Protein AF-A0A2T3BFZ5-F1 (afdb_monomer)

Organism: NCBI:txid857342

Solvent-accessible surface area (backbone atoms only — not comparable to full-atom values): 19140 Å² total; per-residue (Å²): 142,81,91,83,87,87,84,89,83,87,81,82,83,81,80,86,83,85,82,86,80,85,88,81,86,89,84,86,82,87,86,89,79,88,83,84,87,81,92,81,87,84,85,87,84,79,89,83,83,85,80,91,74,92,72,94,66,88,76,73,75,74,73,55,72,69,58,57,54,50,51,62,59,63,74,44,101,60,60,67,50,58,36,35,30,29,60,49,78,89,76,28,34,32,38,18,40,62,49,59,96,83,51,60,97,79,54,74,32,63,58,46,29,18,34,42,62,49,73,99,45,89,97,49,53,38,30,35,33,14,44,57,33,91,87,32,58,47,41,32,38,23,39,80,50,85,100,51,60,26,38,36,30,45,27,70,43,85,91,55,43,49,74,40,56,39,35,68,78,31,83,86,77,64,40,34,36,35,36,61,52,67,62,41,78,90,69,68,27,75,44,38,35,35,42,34,50,73,59,84,62,82,77,53,40,47,57,30,33,39,27,25,46,39,43,81,45,96,48,87,94,51,79,45,49,70,47,93,57,72,43,31,40,38,45,41,52,94,67,99,46,94,49,56,48,31,35,37,42,34,50,57,84,86,66,84,76,78,80,96,65,84,87,51,71,88,74,59,53,70,66,61,51,51,54,51,49,55,51,52,40,52,31,50,56,36,33,53,50,36,50,53,51,57,57,71,70,51,76,59,69,82,60,55,70,74,74,111

Secondary structure (DSSP, 8-state):
-----------PPPPP------------------------------------------------HHHHHHHHHHSS---EEEEEEEE-STT-EEEEPPPPTTS-TTPPPPEEEEEEE--S-TTS-SEEEEESSTTSPEEEEEE--SSS-EEEEE-SSGGG-EEEEEEE--TTT--EEEEEEE--GGGT-EEEEEEEES---TT-SS--EEEEEEEPPSSTTSPPEEPSS--EEEEE--SS-TTEEEEEEEE--S----TTPPP-GGG--HHHHHHHHHHHHHHHHHHHHHHHHHHHHSPPHHHHTT--

Radius of gyration: 26.69 Å; Cα contacts (8 Å, |Δi|>4): 445; chains: 1; bounding box: 67×73×100 Å

Foldseek 3Di:
DDDDDDDDDDDDDDDDDDDDDDDDDDDDDDDDDDDDDDDDDDDDDDDDDDDDDDDDDDCPPDPQPVVVQVVLQVVDPFDKQKWFWWDDPPQKIFIFGCPDPPDPPPDDGQTQWIWDADDPDPPDFRIWIAGRDPPHFTAKTWADDDPDWTWMWGDRHPVGTDIWTWDQPDPPQSFKIKTWDAPDPVQPGIWMKMKGFRDRDLLDLATKIWMFTFDDDPDPPDGTDTDPDTQKIWAADRDPPNITGTMMIGGPPRDDDDDDDDDDSVSDDSVVVVVVRSSVVSSSVSNVVSVVVVVVPDDPVVVVVVVD

Sequence (308 aa):
MKQSRNNGNEFQSAEANSIVGPSRPIDAAGDESSLLPNTKAPEPNSSSTNPTTTAALASASAPSPSVQTHDLLIAANAELLKLEITYGFFSNLYISLPPAAYAPVRARGSILYHVWNSSWRLGKPSVLISEKSKHGKPVASMILRWGRADLFSVGSTESEMRWESLHRTSVWTHSRFEFEWDFGKEAGGRRRFVWRRLLKDPWTDQPDLELRELFESGVPGMRGWMGKEVLALYSGMHWHRWRRRGGFVIRRVFAKLPDSRPLKLEDMGDWEVVILVTALGIVEAARRRANNRRQAVMPPPSLIEKLI

Mean predicted aligned error: 14.77 Å

Nearest PDB structures (foldseek):
  6yfn-assembly1_AA  TM=2.746E-01  e=7.014E-01  Leviviridae sp.
  5jr8-assembly3_A  TM=3.569E-01  e=2.188E+00  Homo sapiens
  2il5-assembly1_A  TM=2.514E-01  e=7.014E-01  Staphylococcus aureus subsp. aureus USA300
  6yfn-assembly1_AB  TM=2.619E-01  e=3.762E+00  Leviviridae sp.
  3azq-assembly1_A  TM=1.864E-01  e=1.419E+00  Streptomyces morookaense

pLDDT: mean 72.74, std 20.17, range [32.47, 97.5]

Structure (mmCIF, N/CA/C/O backbone):
data_AF-A0A2T3BFZ5-F1
#
_entry.id   AF-A0A2T3BFZ5-F1
#
loop_
_atom_site.group_PDB
_atom_site.id
_atom_site.type_symbol
_atom_site.label_atom_id
_atom_site.label_alt_id
_atom_site.label_comp_id
_atom_site.label_asym_id
_atom_site.label_entity_id
_atom_site.label_seq_id
_atom_site.pdbx_PDB_ins_code
_atom_site.Cartn_x
_atom_site.Cartn_y
_atom_site.Cartn_z
_atom_site.occupancy
_atom_site.B_iso_or_equiv
_atom_site.auth_seq_id
_atom_site.auth_comp_id
_atom_site.auth_asym_id
_atom_site.auth_atom_id
_atom_site.pdbx_PDB_model_num
ATOM 1 N N . MET A 1 1 ? 30.599 -5.302 52.388 1.00 47.28 1 MET A N 1
ATOM 2 C CA . MET A 1 1 ? 30.170 -5.073 50.991 1.00 47.28 1 MET A CA 1
ATOM 3 C C . MET A 1 1 ? 30.745 -6.175 50.113 1.00 47.28 1 MET A C 1
ATOM 5 O O . MET A 1 1 ? 31.934 -6.153 49.828 1.00 47.28 1 MET A O 1
ATOM 9 N N . LYS A 1 2 ? 29.941 -7.184 49.763 1.00 41.16 2 LYS A N 1
ATOM 10 C CA . LYS A 1 2 ? 30.318 -8.264 48.839 1.00 41.16 2 LYS A CA 1
ATOM 11 C C . LYS A 1 2 ? 29.181 -8.457 47.839 1.00 41.16 2 LYS A C 1
ATOM 13 O O . LYS A 1 2 ? 28.023 -8.547 48.233 1.00 41.16 2 LYS A O 1
ATOM 18 N N . GLN A 1 3 ? 29.550 -8.428 46.564 1.00 39.84 3 GLN A N 1
ATOM 19 C CA . GLN A 1 3 ? 28.687 -8.598 45.400 1.00 39.84 3 GLN A CA 1
ATOM 20 C C . GLN A 1 3 ? 28.178 -10.043 45.319 1.00 39.84 3 GLN A C 1
ATOM 22 O O . GLN A 1 3 ? 28.959 -10.972 45.511 1.00 39.84 3 GLN A O 1
ATOM 27 N N . SER A 1 4 ? 26.904 -10.219 44.966 1.00 49.34 4 SER A N 1
ATOM 28 C CA . SER A 1 4 ? 26.366 -11.487 44.472 1.00 49.34 4 SER A CA 1
ATOM 29 C C . SER A 1 4 ? 25.834 -11.258 43.060 1.00 49.34 4 SER A C 1
ATOM 31 O O . SER A 1 4 ? 24.901 -10.483 42.851 1.00 49.34 4 SER A O 1
ATOM 33 N N . ARG A 1 5 ? 26.509 -11.876 42.087 1.00 41.75 5 ARG A N 1
ATOM 34 C CA . ARG A 1 5 ? 26.057 -12.038 40.704 1.00 41.75 5 ARG A CA 1
ATOM 35 C C . ARG A 1 5 ? 25.212 -13.305 40.664 1.00 41.75 5 ARG A C 1
ATOM 37 O O . ARG A 1 5 ? 25.732 -14.359 41.010 1.00 41.75 5 ARG A O 1
ATOM 44 N N . ASN A 1 6 ? 23.972 -13.210 40.193 1.00 44.12 6 ASN A N 1
ATOM 45 C CA . ASN A 1 6 ? 23.198 -14.382 39.800 1.00 44.12 6 ASN A CA 1
ATOM 46 C C . ASN A 1 6 ? 23.094 -14.410 38.273 1.00 44.12 6 ASN A C 1
ATOM 48 O O . ASN A 1 6 ? 22.440 -13.565 37.665 1.00 44.12 6 ASN A O 1
ATOM 52 N N . ASN A 1 7 ? 23.801 -15.377 37.690 1.00 40.62 7 ASN A N 1
ATOM 53 C CA . ASN A 1 7 ? 23.629 -15.860 36.328 1.00 40.62 7 ASN A CA 1
ATOM 54 C C . ASN A 1 7 ? 22.639 -17.026 36.364 1.00 40.62 7 ASN A C 1
ATOM 56 O O . ASN A 1 7 ? 22.716 -17.857 37.266 1.00 40.62 7 ASN A O 1
ATOM 60 N N . GLY A 1 8 ? 21.795 -17.132 35.343 1.00 32.47 8 GLY A N 1
ATOM 61 C CA . GLY A 1 8 ? 21.045 -18.351 35.068 1.00 32.47 8 GLY A CA 1
ATOM 62 C C . GLY A 1 8 ? 19.763 -18.064 34.309 1.00 32.47 8 GLY A C 1
ATOM 63 O O . GLY A 1 8 ? 18.775 -17.663 34.911 1.00 32.47 8 GLY A O 1
ATOM 64 N N . ASN A 1 9 ? 19.782 -18.252 32.991 1.00 36.97 9 ASN A N 1
ATOM 65 C CA . ASN A 1 9 ? 18.850 -19.205 32.401 1.00 36.97 9 ASN A CA 1
ATOM 66 C C . ASN A 1 9 ? 19.284 -19.610 30.993 1.00 36.97 9 ASN A C 1
ATOM 68 O O . ASN A 1 9 ? 19.563 -18.789 30.119 1.00 36.97 9 ASN A O 1
ATOM 72 N N . GLU A 1 10 ? 19.366 -20.926 30.866 1.00 36.09 10 GLU A N 1
ATOM 73 C CA . GLU A 1 10 ? 19.711 -21.731 29.713 1.00 36.09 10 GLU A CA 1
ATOM 74 C C . GLU A 1 10 ? 18.664 -21.557 28.609 1.00 36.09 10 GLU A C 1
ATOM 76 O O . GLU A 1 10 ? 17.466 -21.717 28.838 1.00 36.09 10 GLU A O 1
ATOM 81 N N . PHE A 1 11 ? 19.119 -21.265 27.392 1.00 39.66 11 PHE A N 1
ATOM 82 C CA . PHE A 1 11 ? 18.329 -21.492 26.188 1.00 39.66 11 PHE A CA 1
ATOM 83 C C . PHE A 1 11 ? 18.719 -22.861 25.636 1.00 39.66 11 PHE A C 1
ATOM 85 O O . PHE A 1 11 ? 19.814 -23.034 25.100 1.00 39.66 11 PHE A O 1
ATOM 92 N N . GLN A 1 12 ? 17.822 -23.831 25.801 1.00 38.06 12 GLN A N 1
ATOM 93 C CA . GLN A 1 12 ? 17.896 -25.116 25.121 1.00 38.06 12 GLN A CA 1
ATOM 94 C C . GLN A 1 12 ? 17.556 -24.927 23.640 1.00 38.06 12 GLN A C 1
ATOM 96 O O . GLN A 1 12 ? 16.498 -24.416 23.272 1.00 38.06 12 GLN A O 1
ATOM 101 N N . SER A 1 13 ? 18.499 -25.338 22.801 1.00 39.75 13 SER A N 1
ATOM 102 C CA . SER A 1 13 ? 18.384 -25.455 21.354 1.00 39.75 13 SER A CA 1
ATOM 103 C C . SER A 1 13 ? 17.407 -26.578 21.006 1.00 39.75 13 SER A C 1
ATOM 105 O O . SER A 1 13 ? 17.687 -27.735 21.306 1.00 39.75 13 SER A O 1
ATOM 107 N N . ALA A 1 14 ? 16.281 -26.254 20.368 1.00 39.97 14 ALA A N 1
ATOM 108 C CA . ALA A 1 14 ? 15.397 -27.259 19.788 1.00 39.97 14 ALA A CA 1
ATOM 109 C C . ALA A 1 14 ? 15.833 -27.596 18.355 1.00 39.97 14 ALA A C 1
ATOM 111 O O . ALA A 1 14 ? 16.160 -26.724 17.547 1.00 39.97 14 ALA A O 1
ATOM 112 N N . GLU A 1 15 ? 15.868 -28.897 18.112 1.00 40.72 15 GLU A N 1
ATOM 113 C CA . GLU A 1 15 ? 16.537 -29.608 17.038 1.00 40.72 15 GLU A CA 1
ATOM 114 C C . GLU A 1 15 ? 15.881 -29.448 15.663 1.00 40.72 15 GLU A C 1
ATOM 116 O O . GLU A 1 15 ? 14.668 -29.303 15.502 1.00 40.72 15 GLU A O 1
ATOM 121 N N . ALA A 1 16 ? 16.741 -29.524 14.649 1.00 39.03 16 ALA A N 1
ATOM 122 C CA . ALA A 1 16 ? 16.394 -29.633 13.247 1.00 39.03 16 ALA A CA 1
ATOM 123 C C . ALA A 1 16 ? 15.890 -31.049 12.935 1.00 39.03 16 ALA A C 1
ATOM 125 O O . ALA A 1 16 ? 16.662 -32.004 12.992 1.00 39.03 16 ALA A O 1
ATOM 126 N N . ASN A 1 17 ? 14.626 -31.177 12.526 1.00 41.34 17 ASN A N 1
ATOM 127 C CA . ASN A 1 17 ? 14.116 -32.428 11.972 1.00 41.34 17 ASN A CA 1
ATOM 128 C C . ASN A 1 17 ? 14.229 -32.455 10.442 1.00 41.34 17 ASN A C 1
ATOM 130 O O . ASN A 1 17 ? 13.531 -31.757 9.708 1.00 41.34 17 ASN A O 1
ATOM 134 N N . SER A 1 18 ? 15.164 -33.307 10.022 1.00 35.78 18 SER A N 1
ATOM 135 C CA . SER A 1 18 ? 15.365 -33.910 8.708 1.00 35.78 18 SER A CA 1
ATOM 136 C C . SER A 1 18 ? 14.069 -34.507 8.145 1.00 35.78 18 SER A C 1
ATOM 138 O O . SER A 1 18 ? 13.456 -35.366 8.777 1.00 35.78 18 SER A O 1
ATOM 140 N N . ILE A 1 19 ? 13.674 -34.092 6.937 1.00 43.12 19 ILE A N 1
ATOM 141 C CA . ILE A 1 19 ? 12.675 -34.806 6.135 1.00 43.12 19 ILE A CA 1
ATOM 142 C C . ILE A 1 19 ? 13.412 -35.569 5.039 1.00 43.12 19 ILE A C 1
ATOM 144 O O . ILE A 1 19 ? 13.951 -35.005 4.087 1.00 43.12 19 ILE A O 1
ATOM 148 N N . VAL A 1 20 ? 13.417 -36.880 5.247 1.00 45.16 20 VAL A N 1
ATOM 149 C CA . VAL A 1 20 ? 13.840 -37.955 4.357 1.00 45.16 20 VAL A CA 1
ATOM 150 C C . VAL A 1 20 ? 12.982 -37.942 3.090 1.00 45.16 20 VAL A C 1
ATOM 152 O O . VAL A 1 20 ? 11.755 -37.979 3.158 1.00 45.16 20 VAL A O 1
ATOM 155 N N . GLY A 1 21 ? 13.635 -37.893 1.928 1.00 36.97 21 GLY A N 1
ATOM 156 C CA . GLY A 1 21 ? 12.991 -38.094 0.632 1.00 36.97 21 GLY A CA 1
ATOM 157 C C . GLY A 1 21 ? 12.839 -39.580 0.286 1.00 36.97 21 GLY A C 1
ATOM 158 O O . GLY A 1 21 ? 13.623 -40.401 0.763 1.00 36.97 21 GLY A O 1
ATOM 159 N N . PRO A 1 22 ? 11.883 -39.943 -0.584 1.00 51.47 22 PRO A N 1
ATOM 160 C CA . PRO A 1 22 ? 11.918 -41.218 -1.278 1.00 51.47 22 PRO A CA 1
ATOM 161 C C . PRO A 1 22 ? 12.489 -41.066 -2.695 1.00 51.47 22 PRO A C 1
ATOM 163 O O . PRO A 1 22 ? 11.908 -40.427 -3.572 1.00 51.47 22 PRO A O 1
ATOM 166 N N . SER A 1 23 ? 13.634 -41.712 -2.898 1.00 40.12 23 SER A N 1
ATOM 167 C CA . SER A 1 23 ? 14.229 -42.071 -4.185 1.00 40.12 23 SER A CA 1
ATOM 168 C C . SER A 1 23 ? 13.315 -43.023 -4.959 1.00 40.12 23 SER A C 1
ATOM 170 O O . SER A 1 23 ? 12.788 -43.964 -4.366 1.00 40.12 23 SER A O 1
ATOM 172 N N . ARG A 1 24 ? 13.185 -42.844 -6.279 1.00 37.69 24 ARG A N 1
ATOM 173 C CA . ARG A 1 24 ? 12.707 -43.867 -7.232 1.00 37.69 24 ARG A CA 1
ATOM 174 C C . ARG A 1 24 ? 13.100 -43.492 -8.676 1.00 37.69 24 ARG A C 1
ATOM 176 O O . ARG A 1 24 ? 13.530 -42.361 -8.885 1.00 37.69 24 ARG A O 1
ATOM 183 N N . PRO A 1 25 ? 13.108 -44.453 -9.616 1.00 49.31 25 PRO A N 1
ATOM 184 C CA . PRO A 1 25 ? 14.330 -44.930 -10.245 1.00 49.31 25 PRO A CA 1
ATOM 185 C C . PRO A 1 25 ? 14.522 -44.429 -11.680 1.00 49.31 25 PRO A C 1
ATOM 187 O O . PRO A 1 25 ? 13.617 -43.899 -12.317 1.00 49.31 25 PRO A O 1
ATOM 190 N N . ILE A 1 26 ? 15.757 -44.618 -12.137 1.00 39.28 26 ILE A N 1
ATOM 191 C CA . ILE A 1 26 ? 16.273 -44.354 -13.475 1.00 39.28 26 ILE A CA 1
ATOM 192 C C . ILE A 1 26 ? 15.911 -45.551 -14.355 1.00 39.28 26 ILE A C 1
ATOM 194 O O . ILE A 1 26 ? 16.409 -46.643 -14.092 1.00 39.28 26 ILE A O 1
ATOM 198 N N . ASP A 1 27 ? 15.119 -45.327 -15.401 1.00 44.16 27 ASP A N 1
ATOM 199 C CA . ASP A 1 27 ? 15.035 -46.233 -16.546 1.00 44.16 27 ASP A CA 1
ATOM 200 C C . ASP A 1 27 ? 15.706 -45.571 -17.752 1.00 44.16 27 ASP A C 1
ATOM 202 O O . ASP A 1 27 ? 15.448 -44.414 -18.093 1.00 44.16 27 ASP A O 1
ATOM 206 N N . ALA A 1 28 ? 16.618 -46.328 -18.353 1.00 39.16 28 ALA A N 1
ATOM 207 C CA . ALA A 1 28 ? 17.404 -45.987 -19.522 1.00 39.16 28 ALA A CA 1
ATOM 208 C C . ALA A 1 28 ? 16.923 -46.808 -20.726 1.00 39.16 28 ALA A C 1
ATOM 210 O O . ALA A 1 28 ? 16.798 -48.023 -20.619 1.00 39.16 28 ALA A O 1
ATOM 211 N N . ALA A 1 29 ? 16.701 -46.131 -21.851 1.00 38.28 29 ALA A N 1
ATOM 212 C CA . ALA A 1 29 ? 16.786 -46.580 -23.251 1.00 38.28 29 ALA A CA 1
ATOM 213 C C . ALA A 1 29 ? 16.208 -45.404 -24.062 1.00 38.28 29 ALA A C 1
ATOM 215 O O . ALA A 1 29 ? 15.106 -44.955 -23.777 1.00 38.28 29 ALA A O 1
ATOM 216 N N . GLY A 1 30 ? 16.919 -44.719 -24.951 1.00 34.88 30 GLY A N 1
ATOM 217 C CA . GLY A 1 30 ? 17.745 -45.233 -26.031 1.00 34.88 30 GLY A CA 1
ATOM 218 C C . GLY A 1 30 ? 17.026 -44.842 -27.322 1.00 34.88 30 GLY A C 1
ATOM 219 O O . GLY A 1 30 ? 15.984 -45.412 -27.603 1.00 34.88 30 GLY A O 1
ATOM 220 N N . ASP A 1 31 ? 17.514 -43.822 -28.029 1.00 36.56 31 ASP A N 1
ATOM 221 C CA . ASP A 1 31 ? 17.720 -43.943 -29.474 1.00 36.56 31 ASP A CA 1
ATOM 222 C C . ASP A 1 31 ? 18.507 -42.758 -30.041 1.00 36.56 31 ASP A C 1
ATOM 224 O O . ASP A 1 31 ? 18.217 -41.582 -29.805 1.00 36.56 31 ASP A O 1
ATOM 228 N N . GLU A 1 32 ? 19.540 -43.130 -30.784 1.00 40.12 32 GLU A N 1
ATOM 229 C CA . GLU A 1 32 ? 20.355 -42.291 -31.641 1.00 40.12 32 GLU A CA 1
ATOM 230 C C . GLU A 1 32 ? 19.582 -41.968 -32.924 1.00 40.12 32 GLU A C 1
ATOM 232 O O . GLU A 1 32 ? 19.023 -42.862 -33.553 1.00 40.12 32 GLU A O 1
ATOM 237 N N . SER A 1 33 ? 19.627 -40.718 -33.389 1.00 44.75 33 SER A N 1
ATOM 238 C CA . SER A 1 33 ? 19.717 -40.423 -34.827 1.00 44.75 33 SER A CA 1
ATOM 239 C C . SER A 1 33 ? 20.125 -38.971 -35.066 1.00 44.75 33 SER A C 1
ATOM 241 O O . SER A 1 33 ? 19.385 -38.017 -34.834 1.00 44.75 33 SER A O 1
ATOM 243 N N . SER A 1 34 ? 21.381 -38.864 -35.484 1.00 39.03 34 SER A N 1
ATOM 244 C CA . SER A 1 34 ? 21.956 -37.938 -36.460 1.00 39.03 34 SER A CA 1
ATOM 245 C C . SER A 1 34 ? 20.998 -37.003 -37.225 1.00 39.03 34 SER A C 1
ATOM 247 O O . SER A 1 34 ? 20.002 -37.425 -37.800 1.00 39.03 34 SER A O 1
ATOM 249 N N . LEU A 1 35 ? 21.389 -35.728 -37.352 1.00 43.62 35 LEU A N 1
ATOM 250 C CA . LEU A 1 35 ? 21.903 -35.119 -38.597 1.00 43.62 35 LEU A CA 1
ATOM 251 C C . LEU A 1 35 ? 22.060 -33.590 -38.424 1.00 43.62 35 LEU A C 1
ATOM 253 O O . LEU A 1 35 ? 21.156 -32.888 -37.978 1.00 43.62 35 LEU A O 1
ATOM 257 N N . LEU A 1 36 ? 23.254 -33.095 -38.769 1.00 52.59 36 LEU A N 1
ATOM 258 C CA . LEU A 1 36 ? 23.635 -31.678 -38.881 1.00 52.59 36 LEU A CA 1
ATOM 259 C C . LEU A 1 36 ? 23.103 -31.066 -40.213 1.00 52.59 36 LEU A C 1
ATOM 261 O O . LEU A 1 36 ? 22.248 -31.660 -40.863 1.00 52.59 36 LEU A O 1
ATOM 265 N N . PRO A 1 37 ? 23.588 -29.893 -40.669 1.00 51.16 37 PRO A N 1
ATOM 266 C CA . PRO A 1 37 ? 22.957 -28.591 -40.489 1.00 51.16 37 PRO A CA 1
ATOM 267 C C . PRO A 1 37 ? 22.507 -27.997 -41.841 1.00 51.16 37 PRO A C 1
ATOM 269 O O . PRO A 1 37 ? 22.968 -28.417 -42.899 1.00 51.16 37 PRO A O 1
ATOM 272 N N . ASN A 1 38 ? 21.664 -26.959 -41.849 1.00 37.31 38 ASN A N 1
ATOM 273 C CA . ASN A 1 38 ? 21.481 -26.182 -43.078 1.00 37.31 38 ASN A CA 1
ATOM 274 C C . ASN A 1 38 ? 21.418 -24.671 -42.820 1.00 37.31 38 ASN A C 1
ATOM 276 O O . ASN A 1 38 ? 20.413 -24.107 -42.400 1.00 37.31 38 ASN A O 1
ATOM 280 N N . THR A 1 39 ? 22.575 -24.053 -43.045 1.00 38.53 39 THR A N 1
ATOM 281 C CA . THR A 1 39 ? 22.798 -22.831 -43.829 1.00 38.53 39 THR A CA 1
ATOM 282 C C . THR A 1 39 ? 21.562 -22.100 -44.368 1.00 38.53 39 THR A C 1
ATOM 284 O O . THR A 1 39 ? 20.917 -22.591 -45.288 1.00 38.53 39 THR A O 1
ATOM 287 N N . LYS A 1 40 ? 21.342 -20.851 -43.926 1.00 40.00 40 LYS A N 1
ATOM 288 C CA . LYS A 1 40 ? 21.435 -19.646 -44.786 1.00 40.00 40 LYS A CA 1
ATOM 289 C C . LYS A 1 40 ? 21.116 -18.361 -44.012 1.00 40.00 40 LYS A C 1
ATOM 291 O O . LYS A 1 40 ? 19.999 -18.161 -43.550 1.00 40.00 40 LYS A O 1
ATOM 296 N N . ALA A 1 41 ? 22.096 -17.466 -43.964 1.00 46.62 41 ALA A N 1
ATOM 297 C CA . ALA A 1 41 ? 21.884 -16.033 -43.798 1.00 46.62 41 ALA A CA 1
ATOM 298 C C . ALA A 1 41 ? 21.637 -15.397 -45.179 1.00 46.62 41 ALA A C 1
ATOM 300 O O . ALA A 1 41 ? 22.224 -15.855 -46.165 1.00 46.62 41 ALA A O 1
ATOM 301 N N . PRO A 1 42 ? 20.832 -14.328 -45.252 1.00 56.41 42 PRO A N 1
ATOM 302 C CA . PRO A 1 42 ? 21.052 -13.280 -46.233 1.00 56.41 42 PRO A CA 1
ATOM 303 C C . PRO A 1 42 ? 21.282 -11.911 -45.578 1.00 56.41 42 PRO A C 1
ATOM 305 O O . PRO A 1 42 ? 20.713 -11.562 -44.545 1.00 56.41 42 PRO A O 1
ATOM 308 N N . GLU A 1 43 ? 22.168 -11.185 -46.246 1.00 46.50 43 GLU A N 1
ATOM 309 C CA . GLU A 1 43 ? 22.701 -9.847 -46.009 1.00 46.50 43 GLU A CA 1
ATOM 310 C C . GLU A 1 43 ? 21.679 -8.690 -46.068 1.00 46.50 43 GLU A C 1
ATOM 312 O O . GLU A 1 43 ? 20.528 -8.883 -46.469 1.00 46.50 43 GLU A O 1
ATOM 317 N N . PRO A 1 44 ? 22.102 -7.471 -45.660 1.00 52.47 44 PRO A N 1
ATOM 318 C CA . PRO A 1 44 ? 21.238 -6.314 -45.469 1.00 52.47 44 PRO A CA 1
ATOM 319 C C . PRO A 1 44 ? 21.135 -5.443 -46.729 1.00 52.47 44 PRO A C 1
ATOM 321 O O . PRO A 1 44 ? 22.148 -5.053 -47.301 1.00 52.47 44 PRO A O 1
ATOM 324 N N . ASN A 1 45 ? 19.917 -5.027 -47.089 1.00 47.22 45 ASN A N 1
ATOM 325 C CA . ASN A 1 45 ? 19.694 -3.997 -48.107 1.00 47.22 45 ASN A CA 1
ATOM 326 C C . ASN A 1 45 ? 19.208 -2.680 -47.478 1.00 47.22 45 ASN A C 1
ATOM 328 O O . ASN A 1 45 ? 18.087 -2.559 -46.988 1.00 47.22 45 ASN A O 1
ATOM 332 N N . SER A 1 46 ? 20.145 -1.733 -47.449 1.00 37.81 46 SER A N 1
ATOM 333 C CA . SER A 1 46 ? 20.050 -0.323 -47.864 1.00 37.81 46 SER A CA 1
ATOM 334 C C . SER A 1 46 ? 18.674 0.363 -48.022 1.00 37.81 46 SER A C 1
ATOM 336 O O . SER A 1 46 ? 17.875 0.048 -48.894 1.00 37.81 46 SER A O 1
ATOM 338 N N . SER A 1 47 ? 18.525 1.438 -47.233 1.00 40.41 47 SER A N 1
ATOM 339 C CA . SER A 1 47 ? 18.078 2.801 -47.595 1.00 40.41 47 SER A CA 1
ATOM 340 C C . SER A 1 47 ? 16.879 3.010 -48.534 1.00 40.41 47 SER A C 1
ATOM 342 O O . SER A 1 47 ? 17.006 2.840 -49.742 1.00 40.41 47 SER A O 1
ATOM 344 N N . SER A 1 48 ? 15.809 3.634 -48.020 1.00 38.25 48 SER A N 1
ATOM 345 C CA . SER A 1 48 ? 15.030 4.613 -48.797 1.00 38.25 48 SER A CA 1
ATOM 346 C C . SER A 1 48 ? 14.165 5.521 -47.907 1.00 38.25 48 SER A C 1
ATOM 348 O O . SER A 1 48 ? 13.197 5.081 -47.300 1.00 38.25 48 SER A O 1
ATOM 350 N N . THR A 1 49 ? 14.534 6.807 -47.892 1.00 39.66 49 THR A N 1
ATOM 351 C CA . THR A 1 49 ? 13.669 8.010 -47.908 1.00 39.66 49 THR A CA 1
ATOM 352 C C . THR A 1 49 ? 12.556 8.194 -46.862 1.00 39.66 49 THR A C 1
ATOM 354 O O . THR A 1 49 ? 11.458 7.658 -46.988 1.00 39.66 49 THR A O 1
ATOM 357 N N . ASN A 1 50 ? 12.789 9.134 -45.937 1.00 41.50 50 ASN A N 1
ATOM 358 C CA . ASN A 1 50 ? 11.741 9.868 -45.217 1.00 41.50 50 ASN A CA 1
ATOM 359 C C . ASN A 1 50 ? 11.142 10.969 -46.114 1.00 41.50 50 ASN A C 1
ATOM 361 O O . ASN A 1 50 ? 11.914 11.767 -46.650 1.00 41.50 50 ASN A O 1
ATOM 365 N N . PRO A 1 51 ? 9.811 11.124 -46.200 1.00 51.78 51 PRO A N 1
ATOM 366 C CA . PRO A 1 51 ? 9.210 12.391 -46.586 1.00 51.78 51 PRO A CA 1
ATOM 367 C C . PRO A 1 51 ? 8.971 13.269 -45.349 1.00 51.78 51 PRO A C 1
ATOM 369 O O . PRO A 1 51 ? 8.125 12.988 -44.498 1.00 51.78 51 PRO A O 1
ATOM 372 N N . THR A 1 52 ? 9.717 14.372 -45.281 1.00 41.38 52 THR A N 1
ATOM 373 C CA . THR A 1 52 ? 9.397 15.550 -44.471 1.00 41.38 52 THR A CA 1
ATOM 374 C C . THR A 1 52 ? 7.983 16.013 -44.814 1.00 41.38 52 THR A C 1
ATOM 376 O O . THR A 1 52 ? 7.758 16.567 -45.885 1.00 41.38 52 THR A O 1
ATOM 379 N N . THR A 1 53 ? 7.031 15.795 -43.906 1.00 40.75 53 THR A N 1
ATOM 380 C CA . THR A 1 53 ? 5.721 16.449 -43.964 1.00 40.75 53 THR A CA 1
ATOM 381 C C . THR A 1 53 ? 5.584 17.350 -42.751 1.00 40.75 53 THR A C 1
ATOM 383 O O . THR A 1 53 ? 5.383 16.906 -41.622 1.00 40.75 53 THR A O 1
ATOM 386 N N . THR A 1 54 ? 5.737 18.640 -43.016 1.00 48.03 54 THR A N 1
ATOM 387 C CA . THR A 1 54 ? 5.449 19.752 -42.123 1.00 48.03 54 THR A CA 1
ATOM 388 C C . THR A 1 54 ? 3.942 19.782 -41.865 1.00 48.03 54 THR A C 1
ATOM 390 O O . THR A 1 54 ? 3.186 20.348 -42.647 1.00 48.03 54 THR A O 1
ATOM 393 N N . ALA A 1 55 ? 3.490 19.147 -40.785 1.00 39.91 55 ALA A N 1
ATOM 394 C CA . ALA A 1 55 ? 2.129 19.296 -40.284 1.00 39.91 55 ALA A CA 1
ATOM 395 C C . ALA A 1 55 ? 2.188 19.983 -38.918 1.00 39.91 55 ALA A C 1
ATOM 397 O O . ALA A 1 55 ? 2.483 19.370 -37.893 1.00 39.91 55 ALA A O 1
ATOM 398 N N . ALA A 1 56 ? 1.925 21.289 -38.936 1.00 49.62 56 ALA A N 1
ATOM 399 C CA . ALA A 1 56 ? 1.557 22.045 -37.756 1.00 49.62 56 ALA A CA 1
ATOM 400 C C . ALA A 1 56 ? 0.301 21.409 -37.145 1.00 49.62 56 ALA A C 1
ATOM 402 O O . ALA A 1 56 ? -0.778 21.453 -37.731 1.00 49.62 56 ALA A O 1
ATOM 403 N N . LEU A 1 57 ? 0.444 20.815 -35.965 1.00 35.69 57 LEU A N 1
ATOM 404 C CA . LEU A 1 57 ? -0.675 20.438 -35.117 1.00 35.69 57 LEU A CA 1
ATOM 405 C C . LEU A 1 57 ? -0.429 21.046 -33.748 1.00 35.69 57 LEU A C 1
ATOM 407 O O . LEU A 1 57 ? 0.543 20.722 -33.068 1.00 35.69 57 LEU A O 1
ATOM 411 N N . ALA A 1 58 ? -1.329 21.954 -33.381 1.00 41.72 58 ALA A N 1
ATOM 412 C CA . ALA A 1 58 ? -1.491 22.447 -32.032 1.00 41.72 58 ALA A CA 1
ATOM 413 C C . ALA A 1 58 ? -1.525 21.248 -31.076 1.00 41.72 58 ALA A C 1
ATOM 415 O O . ALA A 1 58 ? -2.513 20.515 -31.005 1.00 41.72 58 ALA A O 1
ATOM 416 N N . SER A 1 59 ? -0.423 21.030 -30.358 1.00 38.88 59 SER A N 1
ATOM 417 C CA . SER A 1 59 ? -0.375 20.077 -29.263 1.00 38.88 59 SER A CA 1
ATOM 418 C C . SER A 1 59 ? -1.193 20.672 -28.122 1.00 38.88 59 SER A C 1
ATOM 420 O O . SER A 1 59 ? -0.656 21.329 -27.229 1.00 38.88 59 SER A O 1
ATOM 422 N N . ALA A 1 60 ? -2.509 20.473 -28.160 1.00 44.94 60 ALA A N 1
ATOM 423 C CA . ALA A 1 60 ? -3.300 20.509 -26.945 1.00 44.94 60 ALA A CA 1
ATOM 424 C C . ALA A 1 60 ? -2.622 19.517 -25.997 1.00 44.94 60 ALA A C 1
ATOM 426 O O . ALA A 1 60 ? -2.550 18.323 -26.295 1.00 44.94 60 ALA A O 1
ATOM 427 N N . SER A 1 61 ? -2.003 20.028 -24.933 1.00 41.31 61 SER A N 1
ATOM 428 C CA . SER A 1 61 ? -1.270 19.224 -23.965 1.00 41.31 61 SER A CA 1
ATOM 429 C C . SER A 1 61 ? -2.235 18.198 -23.389 1.00 41.31 61 SER A C 1
ATOM 431 O O . SER A 1 61 ? -3.060 18.534 -22.537 1.00 41.31 61 SER A O 1
ATOM 433 N N . ALA A 1 62 ? -2.170 16.969 -23.901 1.00 44.81 62 ALA A N 1
ATOM 434 C CA . ALA A 1 62 ? -2.946 15.864 -23.378 1.00 44.81 62 ALA A CA 1
ATOM 435 C C . ALA A 1 62 ? -2.698 15.822 -21.863 1.00 44.81 62 ALA A C 1
ATOM 437 O O . ALA A 1 62 ? -1.532 15.812 -21.447 1.00 44.81 62 ALA A O 1
ATOM 438 N N . PRO A 1 63 ? -3.753 15.881 -21.031 1.00 45.75 63 PRO A N 1
ATOM 439 C CA . PRO A 1 63 ? -3.569 15.939 -19.594 1.00 45.75 63 PRO A CA 1
ATOM 440 C C . PRO A 1 63 ? -2.775 14.711 -19.163 1.00 45.75 63 PRO A C 1
ATOM 442 O O . PRO A 1 63 ? -3.031 13.607 -19.652 1.00 45.75 63 PRO A O 1
ATOM 445 N N . SER A 1 64 ? -1.793 14.928 -18.281 1.00 51.50 64 SER A N 1
ATOM 446 C CA . SER A 1 64 ? -0.938 13.868 -17.746 1.00 51.50 64 SER A CA 1
ATOM 447 C C . SER A 1 64 ? -1.794 12.650 -17.372 1.00 51.50 64 SER A C 1
ATOM 449 O O . SER A 1 64 ? -2.844 12.830 -16.749 1.00 51.50 64 SER A O 1
ATOM 451 N N . PRO A 1 65 ? -1.380 11.414 -17.710 1.00 54.25 65 PRO A N 1
ATOM 452 C CA . PRO A 1 65 ? -2.173 10.208 -17.455 1.00 54.25 65 PRO A CA 1
ATOM 453 C C . PRO A 1 65 ? -2.585 10.058 -15.980 1.00 54.25 65 PRO A C 1
ATOM 455 O O . PRO A 1 65 ? -3.626 9.474 -15.684 1.00 54.25 65 PRO A O 1
ATOM 458 N N . SER A 1 66 ? -1.823 10.638 -15.047 1.00 55.97 66 SER A N 1
ATOM 459 C CA . SER A 1 66 ? -2.173 10.701 -13.624 1.00 55.97 66 SER A CA 1
ATOM 460 C C . SER A 1 66 ? -3.424 11.542 -13.327 1.00 55.97 66 SER A C 1
ATOM 462 O O . SER A 1 66 ? -4.220 11.150 -12.477 1.00 55.97 66 SER A O 1
ATOM 464 N N . VAL A 1 67 ? -3.640 12.648 -14.050 1.00 53.66 67 VAL A N 1
ATOM 465 C CA . VAL A 1 67 ? -4.804 13.540 -13.886 1.00 53.66 67 VAL A CA 1
ATOM 466 C C . VAL A 1 67 ? -6.074 12.848 -14.380 1.00 53.66 67 VAL A C 1
ATOM 468 O O . VAL A 1 67 ? -7.043 12.755 -13.635 1.00 53.66 67 VAL A O 1
ATOM 471 N N . GLN A 1 68 ? -6.027 12.231 -15.566 1.00 58.47 68 GLN A N 1
ATOM 472 C CA . GLN A 1 68 ? -7.174 11.491 -16.114 1.00 58.47 68 GLN A CA 1
ATOM 473 C C . GLN A 1 68 ? -7.599 10.328 -15.206 1.00 58.47 68 GLN A C 1
ATOM 475 O O . GLN A 1 68 ? -8.784 10.062 -15.031 1.00 58.47 68 GLN A O 1
ATOM 480 N N . THR A 1 69 ? -6.634 9.634 -14.596 1.00 58.72 69 THR A N 1
ATOM 481 C CA . THR A 1 69 ? -6.937 8.492 -13.719 1.00 58.72 69 THR A CA 1
ATOM 482 C C . THR A 1 69 ? -7.567 8.938 -12.397 1.00 58.72 69 THR A C 1
ATOM 484 O O . THR A 1 69 ? -8.419 8.236 -11.855 1.00 58.72 69 THR A O 1
ATOM 487 N N . HIS A 1 70 ? -7.186 10.114 -11.891 1.00 58.53 70 HIS A N 1
ATOM 488 C CA . HIS A 1 70 ? -7.791 10.698 -10.697 1.00 58.53 70 HIS A CA 1
ATOM 489 C C . HIS A 1 70 ? -9.247 11.123 -10.957 1.00 58.53 70 HIS A C 1
ATOM 491 O O . HIS A 1 70 ? -10.117 10.856 -10.129 1.00 58.53 70 HIS A O 1
ATOM 497 N N . ASP A 1 71 ? -9.530 11.685 -12.134 1.00 58.88 71 ASP A N 1
ATOM 498 C CA . ASP A 1 71 ? -10.889 12.065 -12.541 1.00 58.88 71 ASP A CA 1
ATOM 499 C C . ASP A 1 71 ? -11.797 10.838 -12.738 1.00 58.88 71 ASP A C 1
ATOM 501 O O . ASP A 1 71 ? -12.955 10.850 -12.320 1.00 58.88 71 ASP A O 1
ATOM 505 N N . LEU A 1 72 ? -11.258 9.729 -13.266 1.00 62.28 72 LEU A N 1
ATOM 506 C CA . LEU A 1 72 ? -11.982 8.453 -13.388 1.00 62.28 72 LEU A CA 1
ATOM 507 C C . LEU A 1 72 ? -12.384 7.854 -12.031 1.00 62.28 72 LEU A C 1
ATOM 509 O O . LEU A 1 72 ? -13.391 7.154 -11.943 1.00 62.28 72 LEU A O 1
ATOM 513 N N . LEU A 1 73 ? -11.608 8.117 -10.979 1.00 60.62 73 LEU A N 1
ATOM 514 C CA . LEU A 1 73 ? -11.902 7.653 -9.623 1.00 60.62 73 LEU A CA 1
ATOM 515 C C . LEU A 1 73 ? -12.964 8.530 -8.937 1.00 60.62 73 LEU A C 1
ATOM 517 O O . LEU A 1 73 ? -13.739 8.020 -8.136 1.00 60.62 73 LEU A O 1
ATOM 521 N N . ILE A 1 74 ? -13.018 9.825 -9.277 1.00 57.34 74 ILE A N 1
ATOM 522 C CA . ILE A 1 74 ? -13.990 10.802 -8.753 1.00 57.34 74 ILE A CA 1
ATOM 523 C C . ILE A 1 74 ? -15.360 10.680 -9.432 1.00 57.34 74 ILE A C 1
ATOM 525 O O . ILE A 1 74 ? -16.378 10.924 -8.792 1.00 57.34 74 ILE A O 1
ATOM 529 N N . ALA A 1 75 ? -15.405 10.307 -10.713 1.00 54.91 75 ALA A N 1
ATOM 530 C CA . ALA A 1 75 ? -16.651 10.247 -11.480 1.00 54.91 75 ALA A CA 1
ATOM 531 C C . ALA A 1 75 ? -17.631 9.154 -11.003 1.00 54.91 75 ALA A C 1
ATOM 533 O O . ALA A 1 75 ? -18.823 9.223 -11.296 1.00 54.91 75 ALA A O 1
ATOM 534 N N . ALA A 1 76 ? -17.153 8.147 -10.268 1.00 56.34 76 ALA A N 1
ATOM 535 C CA . ALA A 1 76 ? -18.004 7.151 -9.633 1.00 56.34 76 ALA A CA 1
ATOM 536 C C . ALA A 1 76 ? -18.374 7.632 -8.222 1.00 56.34 76 ALA A C 1
ATOM 538 O O . ALA A 1 76 ? -17.477 7.979 -7.461 1.00 56.34 76 ALA A O 1
ATOM 539 N N . ASN A 1 77 ? -19.663 7.609 -7.857 1.00 55.66 77 ASN A N 1
ATOM 540 C CA . ASN A 1 77 ? -20.212 7.899 -6.516 1.00 55.66 77 ASN A CA 1
ATOM 541 C C . ASN A 1 77 ? -19.718 6.910 -5.431 1.00 55.66 77 ASN A C 1
ATOM 543 O O . ASN A 1 77 ? -20.507 6.282 -4.732 1.00 55.66 77 ASN A O 1
ATOM 547 N N . ALA A 1 78 ? -18.412 6.692 -5.334 1.00 64.88 78 ALA A N 1
ATOM 548 C CA . ALA A 1 78 ? -17.780 5.769 -4.419 1.00 64.88 78 ALA A CA 1
ATOM 549 C C . ALA A 1 78 ? -17.210 6.530 -3.224 1.00 64.88 78 ALA A C 1
ATOM 551 O O . ALA A 1 78 ? -16.677 7.631 -3.359 1.00 64.88 78 ALA A O 1
ATOM 552 N N . GLU A 1 79 ? -17.272 5.914 -2.049 1.00 78.75 79 GLU A N 1
ATOM 553 C CA . GLU A 1 79 ? -16.607 6.442 -0.866 1.00 78.75 79 GLU A CA 1
ATOM 554 C C . GLU A 1 79 ? -15.088 6.343 -1.046 1.00 78.75 79 GLU A C 1
ATOM 556 O O . GLU A 1 79 ? -14.498 5.256 -1.090 1.00 78.75 79 GLU A O 1
ATOM 561 N N . LEU A 1 80 ? -14.449 7.505 -1.193 1.00 86.31 80 LEU A N 1
ATOM 562 C CA . LEU A 1 80 ? -13.009 7.612 -1.396 1.00 86.31 80 LEU A CA 1
ATOM 563 C C . LEU A 1 80 ? -12.312 7.964 -0.088 1.00 86.31 80 LEU A C 1
ATOM 565 O O . LEU A 1 80 ? -12.482 9.052 0.464 1.00 86.31 80 LEU A O 1
ATOM 569 N N . LEU A 1 81 ? -11.441 7.069 0.358 1.00 89.06 81 LEU A N 1
ATOM 570 C CA . LEU A 1 81 ? -10.507 7.325 1.436 1.00 89.06 81 LEU A CA 1
ATOM 571 C C . LEU A 1 81 ? -9.267 8.029 0.881 1.00 89.06 81 LEU A C 1
ATOM 573 O O . LEU A 1 81 ? -8.474 7.443 0.144 1.00 89.06 81 LEU A O 1
ATOM 577 N N . LYS A 1 82 ? -9.081 9.290 1.268 1.00 91.12 82 LYS A N 1
ATOM 578 C CA . LYS A 1 82 ? -7.884 10.067 0.933 1.00 91.12 82 LYS A CA 1
ATOM 579 C C . LYS A 1 82 ? -6.912 10.042 2.103 1.00 91.12 82 LYS A C 1
ATOM 581 O O . LYS A 1 82 ? -7.294 10.359 3.226 1.00 91.12 82 LYS A O 1
ATOM 586 N N . LEU A 1 83 ? -5.657 9.702 1.830 1.00 93.25 83 LEU A N 1
ATOM 587 C CA . LEU A 1 83 ? -4.579 9.678 2.817 1.00 93.25 83 LEU A CA 1
ATOM 588 C C . LEU A 1 83 ? -3.391 10.483 2.307 1.00 93.25 83 LEU A C 1
ATOM 590 O O . LEU A 1 83 ? -3.055 10.450 1.123 1.00 93.25 83 LEU A O 1
ATOM 594 N N . GLU A 1 84 ? -2.713 11.171 3.214 1.00 92.62 84 GLU A N 1
ATOM 595 C CA . GLU A 1 84 ? -1.465 11.864 2.928 1.00 92.62 84 GLU A CA 1
ATOM 596 C C . GLU A 1 84 ? -0.288 11.132 3.554 1.00 92.62 84 GLU A C 1
ATOM 598 O O . GLU A 1 84 ? -0.358 10.666 4.691 1.00 92.62 84 GLU A O 1
ATOM 603 N N . ILE A 1 85 ? 0.818 11.073 2.809 1.00 92.44 85 ILE A N 1
ATOM 604 C CA . ILE A 1 85 ? 2.086 10.562 3.318 1.00 92.44 85 ILE A CA 1
ATOM 605 C C . ILE A 1 85 ? 3.008 11.740 3.542 1.00 92.44 85 ILE A C 1
ATOM 607 O O . ILE A 1 85 ? 3.333 12.477 2.605 1.00 92.44 85 ILE A O 1
ATOM 611 N N . THR A 1 86 ? 3.468 11.897 4.775 1.00 90.56 86 THR A N 1
ATOM 612 C CA . THR A 1 86 ? 4.377 12.972 5.158 1.00 90.56 86 THR A CA 1
ATOM 613 C C . THR A 1 86 ? 5.668 12.434 5.748 1.00 90.56 86 THR A C 1
ATOM 615 O O . THR A 1 86 ? 5.737 11.308 6.240 1.00 90.56 86 THR A O 1
ATOM 618 N N . TYR A 1 87 ? 6.724 13.237 5.662 1.00 84.00 87 TYR A N 1
ATOM 619 C CA . TYR A 1 87 ? 7.992 12.919 6.295 1.00 84.00 87 TYR A CA 1
ATOM 620 C C . TYR A 1 87 ? 7.893 13.069 7.809 1.00 84.00 87 TYR A C 1
ATOM 622 O O . TYR A 1 87 ? 7.491 14.117 8.320 1.00 84.00 87 TYR A O 1
ATOM 630 N N . GLY A 1 88 ? 8.350 12.041 8.514 1.00 69.19 88 GLY A N 1
ATOM 631 C CA . GLY A 1 88 ? 8.809 12.160 9.885 1.00 69.19 88 GLY A CA 1
ATOM 632 C C . GLY A 1 88 ? 10.293 12.499 9.981 1.00 69.19 88 GLY A C 1
ATOM 633 O O . GLY A 1 88 ? 10.979 12.753 8.991 1.00 69.19 88 GLY A O 1
ATOM 634 N N . PHE A 1 89 ? 10.799 12.505 11.210 1.00 63.91 89 PHE A N 1
ATOM 635 C CA . PHE A 1 89 ? 12.220 12.692 11.494 1.00 63.91 89 PHE A CA 1
ATOM 636 C C . PHE A 1 89 ? 12.993 11.400 11.145 1.00 63.91 89 PHE A C 1
ATOM 638 O O . PHE A 1 89 ? 12.492 10.310 11.415 1.00 63.91 89 PHE A O 1
ATOM 645 N N . PHE A 1 90 ? 14.186 11.499 10.541 1.00 60.41 90 PHE A N 1
ATOM 646 C CA . PHE A 1 90 ? 15.081 10.370 10.200 1.00 60.41 90 PHE A CA 1
ATOM 647 C C . PHE A 1 90 ? 14.440 9.193 9.437 1.00 60.41 90 PHE A C 1
ATOM 649 O O . PHE A 1 90 ? 14.368 8.078 9.948 1.00 60.41 90 PHE A O 1
ATOM 656 N N . SER A 1 91 ? 14.026 9.399 8.182 1.00 66.06 91 SER A N 1
ATOM 657 C CA . SER A 1 91 ? 13.523 8.347 7.264 1.00 66.06 91 SER A CA 1
ATOM 658 C C . SER A 1 91 ? 12.183 7.682 7.613 1.00 66.06 91 SER A C 1
ATOM 660 O O . SER A 1 91 ? 11.707 6.855 6.839 1.00 66.06 91 SER A O 1
ATOM 662 N N . ASN A 1 92 ? 11.539 8.086 8.707 1.00 83.50 92 ASN A N 1
ATOM 663 C CA . ASN A 1 92 ? 10.186 7.650 9.044 1.00 83.50 92 ASN A CA 1
ATOM 664 C C . ASN A 1 92 ? 9.148 8.364 8.167 1.00 83.50 92 ASN A C 1
ATOM 666 O O . ASN A 1 92 ? 9.343 9.529 7.809 1.00 83.50 92 ASN A O 1
ATOM 670 N N . LEU A 1 93 ? 8.040 7.695 7.849 1.00 91.69 93 LEU A N 1
ATOM 671 C CA . LEU A 1 93 ? 6.893 8.315 7.182 1.00 91.69 93 LEU A CA 1
ATOM 672 C C . LEU A 1 93 ? 5.665 8.240 8.090 1.00 91.69 93 LEU A C 1
ATOM 674 O O . LEU A 1 93 ? 5.517 7.310 8.879 1.00 91.69 93 LEU A O 1
ATOM 678 N N . TYR A 1 94 ? 4.774 9.213 7.959 1.00 93.31 94 TYR A N 1
ATOM 679 C CA . TYR A 1 94 ? 3.467 9.199 8.601 1.00 93.31 94 TYR A CA 1
ATOM 680 C C . TYR A 1 94 ? 2.386 9.125 7.539 1.00 93.31 94 TYR A C 1
ATOM 682 O O . TYR A 1 94 ? 2.453 9.850 6.546 1.00 93.31 94 TYR A O 1
ATOM 690 N N . ILE A 1 95 ? 1.391 8.278 7.778 1.00 94.19 95 ILE A N 1
ATOM 691 C CA . ILE A 1 95 ? 0.150 8.245 7.012 1.00 94.19 95 ILE A CA 1
ATOM 692 C C . ILE A 1 95 ? -0.910 8.921 7.870 1.00 94.19 95 ILE A C 1
ATOM 694 O O . ILE A 1 95 ? -1.169 8.494 8.998 1.00 94.19 95 ILE A O 1
ATOM 698 N N . SER A 1 96 ? -1.515 9.979 7.349 1.00 93.50 96 SER A N 1
ATOM 699 C CA . SER A 1 96 ? -2.549 10.742 8.044 1.00 93.50 96 SER A CA 1
ATOM 700 C C . SER A 1 96 ? -3.742 10.994 7.138 1.00 93.50 96 SER A C 1
ATOM 702 O O . SER A 1 96 ? -3.615 11.005 5.912 1.00 93.50 96 SER A O 1
ATOM 704 N N . LEU A 1 97 ? -4.896 11.260 7.745 1.00 90.38 97 LEU A N 1
ATOM 705 C CA . LEU A 1 97 ? -5.985 11.905 7.015 1.00 90.38 97 LEU A CA 1
ATOM 706 C C . LEU A 1 97 ? -5.525 13.304 6.570 1.00 90.38 97 LEU A C 1
ATOM 708 O O . LEU A 1 97 ? -4.713 13.921 7.270 1.00 90.38 97 LEU A O 1
ATOM 712 N N . PRO A 1 98 ? -5.995 13.819 5.424 1.00 85.50 98 PRO A N 1
ATOM 713 C CA . PRO A 1 98 ? -5.768 15.213 5.078 1.00 85.50 98 PRO A CA 1
ATOM 714 C C . PRO A 1 98 ? -6.379 16.115 6.165 1.00 85.50 98 PRO A C 1
ATOM 716 O O . PRO A 1 98 ? -7.396 15.750 6.766 1.00 85.50 98 PRO A O 1
ATOM 719 N N . PRO A 1 99 ? -5.778 17.282 6.451 1.00 79.81 99 PRO A N 1
ATOM 720 C CA . PRO A 1 99 ? -6.396 18.249 7.348 1.00 79.81 99 PRO A CA 1
ATOM 721 C C . PRO A 1 99 ? -7.789 18.628 6.828 1.00 79.81 99 PRO A C 1
ATOM 723 O O . PRO A 1 99 ? -8.014 18.691 5.617 1.00 79.81 99 PRO A O 1
ATOM 726 N N . ALA A 1 100 ? -8.729 18.875 7.746 1.00 76.00 100 ALA A N 1
ATOM 727 C CA . ALA A 1 100 ? -10.056 19.361 7.376 1.00 76.00 100 ALA A CA 1
ATOM 728 C C . ALA A 1 100 ? -9.927 20.634 6.522 1.00 76.00 100 ALA A C 1
ATOM 730 O O . ALA A 1 100 ? -9.018 21.432 6.748 1.00 76.00 100 ALA A O 1
ATOM 731 N N . ALA A 1 101 ? -10.839 20.842 5.567 1.00 72.75 101 ALA A N 1
ATOM 732 C CA . ALA A 1 101 ? -10.750 21.937 4.592 1.00 72.75 101 ALA A CA 1
ATOM 733 C C . ALA A 1 101 ? -10.605 23.336 5.229 1.00 72.75 101 ALA A C 1
ATOM 735 O O . ALA A 1 101 ? -10.018 24.229 4.626 1.00 72.75 101 ALA A O 1
ATOM 736 N N . TYR A 1 102 ? -11.095 23.505 6.461 1.00 68.94 102 TYR A N 1
ATOM 737 C CA . TYR A 1 102 ? -11.046 24.753 7.229 1.00 68.94 102 TYR A CA 1
ATOM 738 C C . TYR A 1 102 ? -9.969 24.773 8.322 1.00 68.94 102 TYR A C 1
ATOM 740 O O . TYR A 1 102 ? -9.897 25.716 9.109 1.00 68.94 102 TYR A O 1
ATOM 748 N N . ALA A 1 103 ? -9.147 23.730 8.424 1.00 68.19 103 ALA A N 1
ATOM 749 C CA . ALA A 1 103 ? -8.085 23.692 9.413 1.00 68.19 103 ALA A CA 1
ATOM 750 C C . ALA A 1 103 ? -6.983 24.705 9.041 1.00 68.19 103 ALA A C 1
ATOM 752 O O . ALA A 1 103 ? -6.695 24.901 7.856 1.00 68.19 103 ALA A O 1
ATOM 753 N N . PRO A 1 104 ? -6.331 25.350 10.025 1.00 69.12 104 PRO A N 1
ATOM 754 C CA . PRO A 1 104 ? -5.251 26.286 9.740 1.00 69.12 104 PRO A CA 1
ATOM 755 C C . PRO A 1 104 ? -4.139 25.590 8.944 1.00 69.12 104 PRO A C 1
ATOM 757 O O . PRO A 1 104 ? -3.880 24.408 9.142 1.00 69.12 104 PRO A O 1
ATOM 760 N N . VAL A 1 105 ? -3.417 26.333 8.098 1.00 59.47 105 VAL A N 1
ATOM 761 C CA . VAL A 1 105 ? -2.380 25.827 7.161 1.00 59.47 105 VAL A CA 1
ATOM 762 C C . VAL A 1 105 ? -1.297 24.951 7.829 1.00 59.47 105 VAL A C 1
ATOM 764 O O . VAL A 1 105 ? -0.577 24.207 7.165 1.00 59.47 105 VAL A O 1
ATOM 767 N N . ARG A 1 106 ? -1.162 25.020 9.160 1.00 59.91 106 ARG A N 1
ATOM 768 C CA . ARG A 1 106 ? -0.211 24.230 9.960 1.00 59.91 106 ARG A CA 1
ATOM 769 C C . ARG A 1 106 ? -0.831 23.055 10.722 1.00 59.91 106 ARG A C 1
ATOM 771 O O . ARG A 1 106 ? -0.077 22.306 11.343 1.00 59.91 106 ARG A O 1
ATOM 778 N N . ALA A 1 107 ? -2.150 22.885 10.699 1.00 59.84 107 ALA A N 1
ATOM 779 C CA . ALA A 1 107 ? -2.804 21.738 11.307 1.00 59.84 107 ALA A CA 1
ATOM 780 C C . ALA A 1 107 ? -2.358 20.468 10.580 1.00 59.84 107 ALA A C 1
ATOM 782 O O . ALA A 1 107 ? -2.526 20.324 9.370 1.00 59.84 107 ALA A O 1
ATOM 783 N N . ARG A 1 108 ? -1.756 19.544 11.328 1.00 65.50 108 ARG A N 1
ATOM 784 C CA . ARG A 1 108 ? -1.534 18.186 10.838 1.00 65.50 108 ARG A CA 1
ATOM 785 C C . ARG A 1 108 ? -2.849 17.434 10.965 1.00 65.50 108 ARG A C 1
ATOM 787 O O . ARG A 1 108 ? -3.504 17.533 12.001 1.00 65.50 108 ARG A O 1
ATOM 794 N N . GLY A 1 109 ? -3.217 16.684 9.932 1.00 77.00 109 GLY A N 1
ATOM 795 C CA . GLY A 1 109 ? -4.296 15.716 10.071 1.00 77.00 109 GLY A CA 1
ATOM 796 C C . GLY A 1 109 ? -3.943 14.639 11.099 1.00 77.00 109 GLY A C 1
ATOM 797 O O . GLY A 1 109 ? -2.783 14.485 11.498 1.00 77.00 109 GLY A O 1
ATOM 798 N N . SER A 1 110 ? -4.950 13.897 11.550 1.00 86.44 110 SER A N 1
ATOM 799 C CA . SER A 1 110 ? -4.759 12.817 12.515 1.00 86.44 110 SER A CA 1
ATOM 800 C C . SER A 1 110 ? -3.859 11.734 11.921 1.00 86.44 110 SER A C 1
ATOM 802 O O . SER A 1 110 ? -4.193 11.128 10.898 1.00 86.44 110 SER A O 1
ATOM 804 N N . ILE A 1 111 ? -2.712 11.499 12.561 1.00 90.69 111 ILE A N 1
ATOM 805 C CA . ILE A 1 111 ? -1.793 10.421 12.191 1.00 90.69 111 ILE A CA 1
ATOM 806 C C . ILE A 1 111 ? -2.489 9.091 12.477 1.00 90.69 111 ILE A C 1
ATOM 808 O O . ILE A 1 111 ? -2.863 8.81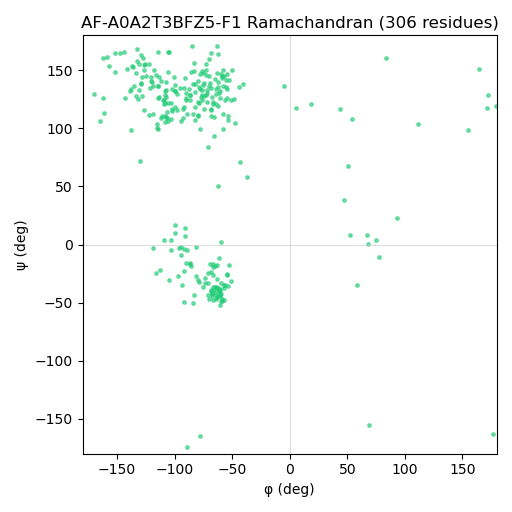5 13.616 1.00 90.69 111 ILE A O 1
ATOM 812 N N . LEU A 1 112 ? -2.644 8.280 11.435 1.00 92.69 112 LEU A N 1
ATOM 813 C CA . LEU A 1 112 ? -3.206 6.937 11.527 1.00 92.69 112 LEU A CA 1
ATOM 814 C C . LEU A 1 112 ? -2.088 5.922 11.740 1.00 92.69 112 LEU A C 1
ATOM 816 O O . LEU A 1 112 ? -2.122 5.141 12.688 1.00 92.69 112 LEU A O 1
ATOM 820 N N . TYR A 1 113 ? -1.049 6.005 10.907 1.00 95.12 113 TYR A N 1
ATOM 821 C CA . TYR A 1 113 ? 0.051 5.054 10.927 1.00 95.12 113 TYR A CA 1
ATOM 822 C C . TYR A 1 113 ? 1.410 5.734 10.880 1.00 95.12 113 TYR A C 1
ATOM 824 O O . TYR A 1 113 ? 1.612 6.768 10.238 1.00 95.12 113 TYR A O 1
ATOM 832 N N . HIS A 1 114 ? 2.360 5.087 11.535 1.00 94.94 114 HIS A N 1
ATOM 833 C CA . HIS A 1 114 ? 3.781 5.306 11.377 1.00 94.94 114 HIS A CA 1
ATOM 834 C C . HIS A 1 114 ? 4.346 4.216 10.466 1.00 94.94 114 HIS A C 1
ATOM 836 O O . HIS A 1 114 ? 4.104 3.032 10.681 1.00 94.94 114 HIS A O 1
ATOM 842 N N . VAL A 1 115 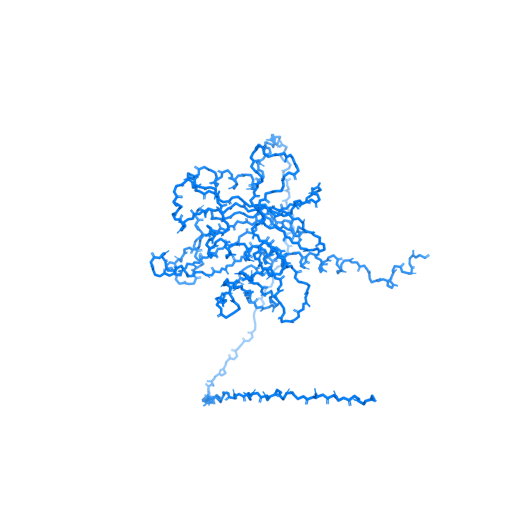? 5.140 4.610 9.479 1.00 94.50 115 VAL A N 1
ATOM 843 C CA . VAL A 1 115 ? 5.803 3.696 8.552 1.00 94.50 115 VAL A CA 1
ATOM 844 C C . VAL A 1 115 ? 7.303 3.784 8.762 1.00 94.50 115 VAL A C 1
ATOM 846 O O . VAL A 1 115 ? 7.906 4.861 8.701 1.00 94.50 115 VAL A O 1
ATOM 849 N N . TRP A 1 116 ? 7.906 2.628 8.990 1.00 92.25 116 TRP A N 1
ATOM 850 C CA . TRP A 1 116 ? 9.341 2.469 9.104 1.00 92.25 116 TRP A CA 1
ATOM 851 C C . TRP A 1 116 ? 9.892 1.721 7.891 1.00 92.25 116 TRP A C 1
ATOM 853 O O . TRP A 1 116 ? 9.485 0.594 7.613 1.00 92.25 116 TRP A O 1
ATOM 863 N N . ASN A 1 117 ? 10.856 2.335 7.204 1.00 87.12 117 ASN A N 1
ATOM 864 C CA . ASN A 1 117 ? 11.569 1.710 6.095 1.00 87.12 117 ASN A CA 1
ATOM 865 C C . ASN A 1 117 ? 12.976 1.340 6.568 1.00 87.12 117 ASN A C 1
ATOM 867 O O . ASN A 1 117 ? 13.828 2.219 6.732 1.00 87.12 117 ASN A O 1
ATOM 871 N N . SER A 1 118 ? 13.249 0.053 6.794 1.00 76.06 118 SER A N 1
ATOM 872 C CA . SER A 1 118 ? 14.601 -0.376 7.166 1.00 76.06 118 SER A CA 1
ATOM 873 C C . SER A 1 118 ? 15.515 -0.426 5.944 1.00 76.06 118 SER A C 1
ATOM 875 O O . SER A 1 118 ? 15.101 -0.776 4.840 1.00 76.06 118 SER A O 1
ATOM 877 N N . SER A 1 119 ? 16.798 -0.118 6.141 1.00 64.69 119 SER A N 1
ATOM 878 C CA . SER A 1 119 ? 17.853 -0.490 5.193 1.00 64.69 119 SER A CA 1
ATOM 879 C C . SER A 1 119 ? 18.077 -2.009 5.214 1.00 64.69 119 SER A C 1
ATOM 881 O O . SER A 1 119 ? 17.675 -2.653 6.182 1.00 64.69 119 SER A O 1
ATOM 883 N N . TRP A 1 120 ? 18.676 -2.558 4.144 1.00 59.50 120 TRP A N 1
ATOM 884 C CA . TRP A 1 120 ? 18.984 -3.975 3.856 1.00 59.50 120 TRP A CA 1
ATOM 885 C C . TRP A 1 120 ? 19.560 -4.782 5.036 1.00 59.50 120 TRP A C 1
ATOM 887 O O . TRP A 1 120 ? 20.730 -5.153 5.053 1.00 59.50 120 TRP A O 1
ATOM 897 N N . ARG A 1 121 ? 18.743 -5.079 6.040 1.00 67.56 121 ARG A N 1
ATOM 898 C CA . ARG A 1 121 ? 19.096 -5.983 7.126 1.00 67.56 121 ARG A CA 1
ATOM 899 C C . ARG A 1 121 ? 18.416 -7.304 6.833 1.00 67.56 121 ARG A C 1
ATOM 901 O O . ARG A 1 121 ? 17.190 -7.369 6.756 1.00 67.56 121 ARG A O 1
ATOM 908 N N . LEU A 1 122 ? 19.229 -8.333 6.621 1.00 67.88 122 LEU A N 1
ATOM 909 C CA . LEU A 1 122 ? 18.745 -9.690 6.416 1.00 67.88 122 LEU A CA 1
ATOM 910 C C . LEU A 1 122 ? 17.839 -10.079 7.595 1.00 67.88 122 LEU A C 1
ATOM 912 O O . LEU A 1 122 ? 18.162 -9.788 8.746 1.00 67.88 122 LEU A O 1
ATOM 916 N N . GLY A 1 123 ? 16.680 -10.664 7.300 1.00 68.38 123 GLY A N 1
ATOM 917 C CA . GLY A 1 123 ? 15.706 -11.067 8.319 1.00 68.38 123 GLY A CA 1
ATOM 918 C C . GLY A 1 123 ? 14.894 -9.930 8.949 1.00 68.38 123 GLY A C 1
ATOM 919 O O . GLY A 1 123 ? 14.099 -10.202 9.841 1.00 68.38 123 GLY A O 1
ATOM 920 N N . LYS A 1 124 ? 15.047 -8.671 8.509 1.00 82.56 124 LYS A N 1
ATOM 921 C CA . LYS A 1 124 ? 14.201 -7.560 8.974 1.00 82.56 124 LYS A CA 1
ATOM 922 C C . LYS A 1 124 ? 13.184 -7.131 7.919 1.00 82.56 124 LYS A C 1
ATOM 924 O O . LYS A 1 124 ? 13.477 -7.196 6.719 1.00 82.56 124 LYS A O 1
ATOM 929 N N . PRO A 1 125 ? 12.006 -6.649 8.347 1.00 88.44 125 PRO A N 1
ATOM 930 C CA . PRO A 1 125 ? 11.031 -6.109 7.421 1.00 88.44 125 PRO A CA 1
ATOM 931 C C . PRO A 1 125 ? 11.583 -4.859 6.738 1.00 88.44 125 PRO A C 1
ATOM 933 O O . PRO A 1 125 ? 12.164 -3.974 7.361 1.00 88.44 125 PRO A O 1
ATOM 936 N N . SER A 1 126 ? 11.411 -4.814 5.422 1.00 92.19 126 SER A N 1
ATOM 937 C CA . SER A 1 126 ? 11.779 -3.678 4.582 1.00 92.19 126 SER A CA 1
ATOM 938 C C . SER A 1 126 ? 10.819 -2.505 4.750 1.00 92.19 126 SER A C 1
ATOM 940 O O . SER A 1 126 ? 11.262 -1.361 4.688 1.00 92.19 126 SER A O 1
ATOM 942 N N . VAL A 1 127 ? 9.540 -2.797 4.995 1.00 94.12 127 VAL A N 1
ATOM 943 C CA . VAL A 1 127 ? 8.517 -1.830 5.401 1.00 94.12 127 VAL A CA 1
ATOM 944 C C . VAL A 1 127 ? 7.789 -2.406 6.608 1.00 94.12 127 VAL A C 1
ATOM 946 O O . VAL A 1 127 ? 7.408 -3.573 6.589 1.00 94.12 127 VAL A O 1
ATOM 949 N N . LEU A 1 128 ? 7.601 -1.599 7.646 1.00 94.56 128 LEU A N 1
ATOM 950 C CA . LEU A 1 128 ? 6.786 -1.926 8.813 1.00 94.56 128 LEU A CA 1
ATOM 951 C C . LEU A 1 128 ? 5.796 -0.787 9.046 1.00 94.56 128 LEU A C 1
ATOM 953 O O . LEU A 1 128 ? 6.202 0.375 9.113 1.00 94.56 128 LEU A O 1
ATOM 957 N N . ILE A 1 129 ? 4.516 -1.119 9.167 1.00 95.38 129 ILE A N 1
ATOM 958 C CA . ILE A 1 129 ? 3.447 -0.174 9.481 1.00 95.38 129 ILE A CA 1
ATOM 959 C C . ILE A 1 129 ? 2.997 -0.433 10.917 1.00 95.38 129 ILE A C 1
ATOM 961 O O . ILE A 1 129 ? 2.650 -1.559 11.267 1.00 95.38 129 ILE A O 1
ATOM 965 N N . SER A 1 130 ? 2.989 0.620 11.729 1.00 94.69 130 SER A N 1
ATOM 966 C CA . SER A 1 130 ? 2.573 0.604 13.132 1.00 94.69 130 SER A CA 1
ATOM 967 C C . SER A 1 130 ? 1.507 1.665 13.390 1.00 94.69 130 SER A C 1
ATOM 969 O O . SER A 1 130 ? 1.503 2.719 12.752 1.00 94.69 130 SER A O 1
ATOM 971 N N . GLU A 1 131 ? 0.615 1.429 14.345 1.00 93.50 131 GLU A N 1
ATOM 972 C CA . GLU A 1 131 ? -0.427 2.394 14.714 1.00 93.50 131 GLU A CA 1
ATOM 973 C C . GLU A 1 131 ? 0.152 3.653 15.365 1.00 93.50 131 GLU A C 1
ATOM 975 O O . GLU A 1 131 ? 0.840 3.566 16.382 1.00 93.50 131 GLU A O 1
ATOM 980 N N . LYS A 1 132 ? -0.197 4.833 14.831 1.00 90.19 132 LYS A N 1
ATOM 981 C CA . LYS A 1 132 ? 0.057 6.195 15.359 1.00 90.19 132 LYS A CA 1
ATOM 982 C C . LYS A 1 132 ? 1.522 6.604 15.596 1.00 90.19 132 LYS A C 1
ATOM 984 O O . LYS A 1 132 ? 1.864 7.772 15.418 1.00 90.19 132 LYS A O 1
ATOM 989 N N . SER A 1 133 ? 2.399 5.695 16.009 1.00 91.88 133 SER A N 1
ATOM 990 C CA . SER A 1 133 ? 3.761 5.959 16.463 1.00 91.88 133 SER A CA 1
ATOM 991 C C . SER A 1 133 ? 4.710 4.813 16.110 1.00 91.88 133 SER A C 1
ATOM 993 O O . SER A 1 133 ? 4.292 3.698 15.807 1.00 91.88 133 SER A O 1
ATOM 995 N N . LYS A 1 134 ? 6.016 5.083 16.199 1.00 89.56 134 LYS A N 1
ATOM 996 C CA . LYS A 1 134 ? 7.084 4.109 15.930 1.00 89.56 134 LYS A CA 1
ATOM 997 C C . LYS A 1 134 ? 7.034 2.872 16.832 1.00 89.56 134 LYS A C 1
ATOM 999 O O . LYS A 1 134 ? 7.436 1.797 16.406 1.00 89.56 134 LYS A O 1
ATOM 1004 N N . HIS A 1 135 ? 6.591 3.048 18.073 1.00 90.94 135 HIS A N 1
ATOM 1005 C CA . HIS A 1 135 ? 6.468 1.981 19.069 1.00 90.94 135 HIS A CA 1
ATOM 1006 C C . HIS A 1 135 ? 5.027 1.475 19.186 1.00 90.94 135 HIS A C 1
ATOM 1008 O O . HIS A 1 135 ? 4.703 0.748 20.119 1.00 90.94 135 HIS A O 1
ATOM 1014 N N . GLY A 1 136 ? 4.155 1.899 18.267 1.00 91.56 136 GLY A N 1
ATOM 1015 C CA . GLY A 1 136 ? 2.789 1.418 18.199 1.00 91.56 136 GLY A CA 1
ATOM 1016 C C . GLY A 1 136 ? 2.723 -0.041 17.770 1.00 91.56 136 GLY A C 1
ATOM 1017 O O . GLY A 1 136 ? 3.679 -0.599 17.221 1.00 91.56 136 GLY A O 1
ATOM 1018 N N . LYS A 1 137 ? 1.552 -0.631 17.993 1.00 92.38 137 LYS A N 1
ATOM 1019 C CA . LYS A 1 137 ? 1.227 -1.994 17.583 1.00 92.38 137 LYS A CA 1
ATOM 1020 C C . LYS A 1 137 ? 1.486 -2.163 16.074 1.00 92.38 137 LYS A C 1
ATOM 1022 O O . LYS A 1 137 ? 1.014 -1.323 15.299 1.00 92.38 137 LYS A O 1
ATOM 1027 N N . PRO A 1 138 ? 2.280 -3.161 15.644 1.00 93.19 138 PRO A N 1
ATOM 1028 C CA . PRO A 1 138 ? 2.498 -3.418 14.227 1.00 93.19 138 PRO A CA 1
ATOM 1029 C C . PRO A 1 138 ? 1.201 -3.937 13.603 1.00 93.19 138 PRO A C 1
ATOM 1031 O O . PRO A 1 138 ? 0.542 -4.790 14.181 1.00 93.19 138 PRO A O 1
ATOM 1034 N N . VAL A 1 139 ? 0.842 -3.413 12.434 1.00 95.12 139 VAL A N 1
ATOM 1035 C CA . VAL A 1 139 ? -0.378 -3.805 11.702 1.00 95.12 139 VAL A CA 1
ATOM 1036 C C . VAL A 1 139 ? -0.073 -4.457 10.363 1.00 95.12 139 VAL A C 1
ATOM 1038 O O . VAL A 1 139 ? -0.888 -5.206 9.833 1.00 95.12 139 VAL A O 1
ATOM 1041 N N . ALA A 1 140 ? 1.098 -4.164 9.795 1.00 96.19 140 ALA A N 1
ATOM 1042 C CA . ALA A 1 140 ? 1.529 -4.757 8.542 1.00 96.19 140 ALA A CA 1
ATOM 1043 C C . ALA A 1 140 ? 3.039 -4.731 8.385 1.00 96.19 140 ALA A C 1
ATOM 1045 O O . ALA A 1 140 ? 3.728 -3.846 8.899 1.00 96.19 140 ALA A O 1
ATOM 1046 N N . SER A 1 141 ? 3.546 -5.677 7.610 1.00 95.31 141 SER A N 1
ATOM 1047 C CA . SER A 1 141 ? 4.968 -5.841 7.358 1.00 95.31 141 SER A CA 1
ATOM 1048 C C . SER A 1 141 ? 5.212 -6.241 5.911 1.00 95.31 141 SER A C 1
ATOM 1050 O O . SER A 1 141 ? 4.374 -6.882 5.285 1.00 95.31 141 SER A O 1
ATOM 1052 N N . MET A 1 142 ? 6.363 -5.872 5.358 1.00 95.19 142 MET A N 1
ATOM 1053 C CA . MET A 1 142 ? 6.792 -6.328 4.041 1.00 95.19 142 MET A CA 1
ATOM 1054 C C . MET A 1 142 ? 8.269 -6.671 4.023 1.00 95.19 142 MET A C 1
ATOM 1056 O O . MET A 1 142 ? 9.117 -5.882 4.439 1.00 95.19 142 MET A O 1
ATOM 1060 N N . ILE A 1 143 ? 8.584 -7.835 3.468 1.00 93.44 143 ILE A N 1
ATOM 1061 C CA . ILE A 1 143 ? 9.935 -8.344 3.268 1.00 93.44 143 ILE A CA 1
ATOM 1062 C C . ILE A 1 143 ? 10.210 -8.359 1.765 1.00 93.44 143 ILE A C 1
ATOM 1064 O O . ILE A 1 143 ? 9.667 -9.181 1.024 1.00 93.44 143 ILE A O 1
ATOM 1068 N N . LEU A 1 144 ? 11.084 -7.451 1.326 1.00 91.31 144 LEU A N 1
ATOM 1069 C CA . LEU A 1 144 ? 11.574 -7.426 -0.048 1.00 91.31 144 LEU A CA 1
ATOM 1070 C C . LEU A 1 144 ? 12.632 -8.512 -0.239 1.00 91.31 144 LEU A C 1
ATOM 1072 O O . LEU A 1 144 ? 13.611 -8.556 0.512 1.00 91.31 144 LEU A O 1
ATOM 1076 N N . ARG A 1 145 ? 12.458 -9.375 -1.243 1.00 88.12 145 ARG A N 1
ATOM 1077 C CA . ARG A 1 145 ? 13.349 -10.511 -1.509 1.00 88.12 145 ARG A CA 1
ATOM 1078 C C . ARG A 1 145 ? 13.973 -10.405 -2.894 1.00 88.12 145 ARG A C 1
ATOM 1080 O O . ARG A 1 145 ? 13.341 -10.039 -3.879 1.00 88.12 145 ARG A O 1
ATOM 1087 N N . TRP A 1 146 ? 15.252 -10.756 -2.983 1.00 82.56 146 TRP A N 1
ATOM 1088 C CA . TRP A 1 146 ? 15.942 -10.821 -4.266 1.00 82.56 146 TRP A CA 1
ATOM 1089 C C . TRP A 1 146 ? 15.652 -12.150 -4.966 1.00 82.56 146 TRP A C 1
ATOM 1091 O O . TRP A 1 146 ? 15.767 -13.210 -4.354 1.00 82.56 146 TRP A O 1
ATOM 1101 N N . GLY A 1 147 ? 15.275 -12.100 -6.247 1.00 82.25 147 GLY A N 1
ATOM 1102 C CA . GLY A 1 147 ? 15.051 -13.295 -7.073 1.00 82.25 147 GLY A CA 1
ATOM 1103 C C . GLY A 1 147 ? 13.858 -14.171 -6.663 1.00 82.25 147 GLY A C 1
ATOM 1104 O O . GLY A 1 147 ? 13.694 -15.255 -7.208 1.00 82.25 147 GLY A O 1
ATOM 1105 N N . ARG A 1 148 ? 13.027 -13.726 -5.715 1.00 87.69 148 ARG A N 1
ATOM 1106 C CA . ARG A 1 148 ? 11.824 -14.428 -5.238 1.00 87.69 148 ARG A CA 1
ATOM 1107 C C . ARG A 1 148 ? 10.651 -13.450 -5.177 1.00 87.69 148 ARG A C 1
ATOM 1109 O O . ARG A 1 148 ? 10.858 -12.245 -5.287 1.00 87.69 148 ARG A O 1
ATOM 1116 N N . ALA A 1 149 ? 9.432 -13.961 -5.004 1.00 91.06 149 ALA A N 1
ATOM 1117 C CA . ALA A 1 149 ? 8.273 -13.114 -4.719 1.00 91.06 149 ALA A CA 1
ATOM 1118 C C . ALA A 1 149 ? 8.513 -12.316 -3.430 1.00 91.06 149 ALA A C 1
ATOM 1120 O O . ALA A 1 149 ? 9.105 -12.848 -2.491 1.00 91.06 149 ALA A O 1
ATOM 1121 N N . ASP A 1 150 ? 8.058 -11.075 -3.350 1.00 93.75 150 ASP A N 1
ATOM 1122 C CA . ASP A 1 150 ? 8.086 -10.338 -2.088 1.00 93.75 150 ASP A CA 1
ATOM 1123 C C . ASP A 1 150 ? 7.006 -10.904 -1.155 1.00 93.75 150 ASP A C 1
ATOM 1125 O O . ASP A 1 150 ? 6.043 -11.519 -1.615 1.00 93.75 150 ASP A O 1
ATOM 1129 N N . LEU A 1 151 ? 7.179 -10.747 0.156 1.00 95.12 151 LEU A N 1
ATOM 1130 C CA . LEU A 1 151 ? 6.178 -11.169 1.138 1.00 95.12 151 LEU A CA 1
ATOM 1131 C C . LEU A 1 151 ? 5.624 -9.951 1.848 1.00 95.12 151 LEU A C 1
ATOM 1133 O O . LEU A 1 151 ? 6.399 -9.093 2.266 1.00 95.12 151 LEU A O 1
ATOM 1137 N N . PHE A 1 152 ? 4.314 -9.901 2.029 1.00 96.31 152 PHE A N 1
ATOM 1138 C CA . PHE A 1 152 ? 3.673 -8.917 2.886 1.00 96.31 152 PHE A CA 1
ATOM 1139 C C . PHE A 1 152 ? 2.779 -9.621 3.895 1.00 96.31 152 PHE A C 1
ATOM 1141 O O . PHE A 1 152 ? 2.317 -10.732 3.647 1.00 96.31 152 PHE A O 1
ATOM 1148 N N . SER A 1 153 ? 2.546 -8.982 5.029 1.00 95.56 153 SER A N 1
ATOM 1149 C CA . SER A 1 153 ? 1.585 -9.448 6.010 1.00 95.56 153 SER A CA 1
ATOM 1150 C C . SER A 1 153 ? 0.732 -8.323 6.546 1.00 95.56 153 SER A C 1
ATOM 1152 O O . SER A 1 153 ? 1.159 -7.166 6.582 1.00 95.56 153 SER A O 1
ATOM 1154 N N . VAL A 1 154 ? -0.469 -8.698 6.971 1.00 95.12 154 VAL A N 1
ATOM 1155 C CA . VAL A 1 154 ? -1.390 -7.862 7.737 1.00 95.12 154 VAL A CA 1
ATOM 1156 C C . VAL A 1 154 ? -1.835 -8.664 8.950 1.00 95.12 154 VAL A C 1
ATOM 1158 O O . VAL A 1 154 ? -2.035 -9.876 8.858 1.00 95.12 154 VAL A O 1
ATOM 1161 N N . GLY A 1 155 ? -1.901 -8.005 10.097 1.00 90.62 155 GLY A N 1
ATOM 1162 C CA . GLY A 1 155 ? -2.263 -8.626 11.361 1.00 90.62 155 GLY A CA 1
ATOM 1163 C C . GLY A 1 155 ? -1.875 -7.733 12.524 1.00 90.62 155 GLY A C 1
ATOM 1164 O O . GLY A 1 155 ? -0.936 -6.944 12.433 1.00 90.62 155 GLY A O 1
ATOM 1165 N N . SER A 1 156 ? -2.622 -7.847 13.614 1.00 80.31 156 SER A N 1
ATOM 1166 C CA . SER A 1 156 ? -2.496 -6.943 14.751 1.00 80.31 156 SER A CA 1
ATOM 1167 C C . SER A 1 156 ? -1.328 -7.340 15.675 1.00 80.31 156 SER A C 1
ATOM 1169 O O . SER A 1 156 ? -0.712 -6.508 16.339 1.00 80.31 156 SER A O 1
ATOM 1171 N N . THR A 1 157 ? -0.979 -8.621 15.703 1.00 78.06 157 THR A N 1
ATOM 1172 C CA . THR A 1 157 ? 0.174 -9.152 16.434 1.00 78.06 157 THR A CA 1
ATOM 1173 C C . THR A 1 157 ? 1.040 -9.985 15.500 1.00 78.06 157 THR A C 1
ATOM 1175 O O . THR A 1 157 ? 0.567 -10.443 14.463 1.00 78.06 157 THR A O 1
ATOM 1178 N N . GLU A 1 158 ? 2.309 -10.211 15.854 1.00 76.25 158 GLU A N 1
ATOM 1179 C CA . GLU A 1 158 ? 3.212 -11.040 15.038 1.00 76.25 158 GLU A CA 1
ATOM 1180 C C . GLU A 1 158 ? 2.663 -12.459 14.812 1.00 76.25 158 GLU A C 1
ATOM 1182 O O . GLU A 1 158 ? 2.814 -13.003 13.721 1.00 76.25 158 GLU A O 1
ATOM 1187 N N . SER A 1 159 ? 1.972 -13.030 15.803 1.00 79.25 159 SER A N 1
ATOM 1188 C CA . SER A 1 159 ? 1.314 -14.341 15.712 1.00 79.25 159 SER A CA 1
ATOM 1189 C C . SER A 1 159 ? 0.071 -14.353 14.820 1.00 79.25 159 SER A C 1
ATOM 1191 O O . SER A 1 159 ? -0.298 -15.401 14.303 1.00 79.25 159 SER A O 1
ATOM 1193 N N . GLU A 1 160 ? -0.577 -13.204 14.634 1.00 85.69 160 GLU A N 1
ATOM 1194 C CA . GLU A 1 160 ? -1.770 -13.046 13.791 1.00 85.69 160 GLU A CA 1
ATOM 1195 C C . GLU A 1 160 ? -1.429 -12.584 12.370 1.00 85.69 160 GLU A C 1
ATOM 1197 O O . GLU A 1 160 ? -2.323 -12.421 11.541 1.00 85.69 160 GLU A O 1
ATOM 1202 N N . MET A 1 161 ? -0.150 -12.336 12.073 1.00 86.81 161 MET A N 1
ATOM 1203 C CA . MET A 1 161 ? 0.265 -11.857 10.761 1.00 86.81 161 MET A CA 1
ATOM 1204 C C . MET A 1 161 ? 0.009 -12.913 9.691 1.00 86.81 161 MET A C 1
ATOM 1206 O O . MET A 1 161 ? 0.722 -13.912 9.573 1.00 86.81 161 MET A O 1
ATOM 1210 N N . ARG A 1 162 ? -0.971 -12.633 8.836 1.00 92.31 162 ARG A N 1
ATOM 1211 C CA . ARG A 1 162 ? -1.234 -13.419 7.640 1.00 92.31 162 ARG A CA 1
ATOM 1212 C C . ARG A 1 162 ? -0.252 -13.022 6.549 1.00 92.31 162 ARG A C 1
ATOM 1214 O O . ARG A 1 162 ? -0.341 -11.920 6.018 1.00 92.31 162 ARG A O 1
ATOM 1221 N N . TRP A 1 163 ? 0.666 -13.921 6.210 1.00 93.50 163 TRP A N 1
ATOM 1222 C CA . TRP A 1 163 ? 1.646 -13.702 5.149 1.00 93.50 163 TRP A CA 1
ATOM 1223 C C . TRP A 1 163 ? 1.097 -14.097 3.779 1.00 93.50 163 TRP A C 1
ATOM 1225 O O . TRP A 1 163 ? 0.642 -15.218 3.576 1.00 93.50 163 TRP A O 1
ATOM 1235 N N . GLU A 1 164 ? 1.214 -13.187 2.821 1.00 96.69 164 GLU A N 1
ATOM 1236 C CA . GLU A 1 164 ? 0.842 -13.378 1.424 1.00 96.69 164 GLU A CA 1
ATOM 1237 C C . GLU A 1 164 ? 2.000 -12.957 0.506 1.00 96.69 164 GLU A C 1
ATOM 1239 O O . GLU A 1 164 ? 2.957 -12.283 0.908 1.00 96.69 164 GLU A O 1
ATOM 1244 N N . SER A 1 165 ? 1.935 -13.393 -0.751 1.00 96.50 165 SER A N 1
ATOM 1245 C CA . SER A 1 165 ? 2.992 -13.151 -1.736 1.00 96.50 165 SER A CA 1
ATOM 1246 C C . SER A 1 165 ? 2.633 -12.023 -2.699 1.00 96.50 165 SER A C 1
ATOM 1248 O O . SER A 1 165 ? 1.555 -12.013 -3.292 1.00 96.50 165 SER A O 1
ATOM 1250 N N . LEU A 1 166 ? 3.583 -11.114 -2.924 1.00 96.38 166 LEU A N 1
ATOM 1251 C CA . LEU A 1 166 ? 3.538 -10.102 -3.974 1.00 96.38 166 LEU A CA 1
ATOM 1252 C C . LEU A 1 166 ? 4.519 -10.484 -5.089 1.00 96.38 166 LEU A C 1
ATOM 1254 O O . LEU A 1 166 ? 5.743 -10.409 -4.957 1.00 96.38 166 LEU A O 1
ATOM 1258 N N . HIS A 1 167 ? 3.966 -10.889 -6.222 1.00 94.12 167 HIS A N 1
ATOM 1259 C CA . HIS A 1 167 ? 4.702 -11.340 -7.388 1.00 94.12 167 HIS A CA 1
ATOM 1260 C C . HIS A 1 167 ? 5.005 -10.183 -8.325 1.00 94.12 167 HIS A C 1
ATOM 1262 O O . HIS A 1 167 ? 4.114 -9.516 -8.847 1.00 94.12 167 HIS A O 1
ATOM 1268 N N . ARG A 1 168 ? 6.282 -9.985 -8.636 1.00 90.69 168 ARG A N 1
ATOM 1269 C CA . ARG A 1 168 ? 6.681 -9.077 -9.708 1.00 90.69 168 ARG A CA 1
ATOM 1270 C C . ARG A 1 168 ? 6.571 -9.785 -11.058 1.00 90.69 168 ARG A C 1
ATOM 1272 O O . ARG A 1 168 ? 7.428 -10.596 -11.392 1.00 90.69 168 ARG A O 1
ATOM 1279 N N . THR A 1 169 ? 5.568 -9.435 -11.861 1.00 86.56 169 THR A N 1
ATOM 1280 C CA . THR A 1 169 ? 5.307 -10.116 -13.145 1.00 86.56 169 THR A CA 1
ATOM 1281 C C . THR A 1 169 ? 5.935 -9.441 -14.362 1.00 86.56 169 THR A C 1
ATOM 1283 O O . THR A 1 169 ? 5.945 -10.026 -15.444 1.00 86.56 169 THR A O 1
ATOM 1286 N N . SER A 1 170 ? 6.494 -8.236 -14.203 1.00 80.50 170 SER A N 1
ATOM 1287 C CA . SER A 1 170 ? 7.398 -7.639 -15.191 1.00 80.50 170 SER A CA 1
ATOM 1288 C C . SER A 1 170 ? 8.830 -7.626 -14.664 1.00 80.50 170 SER A C 1
ATOM 1290 O O . SER A 1 170 ? 9.155 -6.873 -13.741 1.00 80.50 170 SER A O 1
ATOM 1292 N N . VAL A 1 171 ? 9.687 -8.454 -15.262 1.00 71.06 171 VAL A N 1
ATOM 1293 C CA . VAL A 1 171 ? 11.088 -8.604 -14.847 1.00 71.06 171 VAL A CA 1
ATOM 1294 C C . VAL A 1 171 ? 11.911 -7.367 -15.213 1.00 71.06 171 VAL A C 1
ATOM 1296 O O . VAL A 1 171 ? 12.649 -6.872 -14.369 1.00 71.06 171 VAL A O 1
ATOM 1299 N N . TRP A 1 172 ? 11.734 -6.833 -16.425 1.00 68.56 172 TRP A N 1
ATOM 1300 C CA . TRP A 1 172 ? 12.561 -5.745 -16.959 1.00 68.56 172 TRP A CA 1
ATOM 1301 C C . TRP A 1 172 ? 12.105 -4.354 -16.528 1.00 68.56 172 TRP A C 1
ATOM 1303 O O . TRP A 1 172 ? 12.892 -3.548 -16.037 1.00 68.56 172 TRP A O 1
ATOM 1313 N N . THR A 1 173 ? 10.818 -4.048 -16.696 1.00 71.62 173 THR A N 1
ATOM 1314 C CA . THR A 1 173 ? 10.307 -2.697 -16.411 1.00 71.62 173 THR A CA 1
ATOM 1315 C C . THR A 1 173 ? 9.932 -2.522 -14.945 1.00 71.62 173 THR A C 1
ATOM 1317 O O . THR A 1 173 ? 9.810 -1.391 -14.467 1.00 71.62 173 THR A O 1
ATOM 1320 N N . HIS A 1 174 ? 9.734 -3.632 -14.220 1.00 76.69 174 HIS A N 1
ATOM 1321 C CA . HIS A 1 174 ? 9.200 -3.643 -12.859 1.00 76.69 174 HIS A CA 1
ATOM 1322 C C . HIS A 1 174 ? 7.953 -2.758 -12.730 1.00 76.69 174 HIS A C 1
ATOM 1324 O O . HIS A 1 174 ? 7.803 -1.996 -11.775 1.00 76.69 174 HIS A O 1
ATOM 1330 N N . SER A 1 175 ? 7.109 -2.780 -13.761 1.00 86.06 175 SER A N 1
ATOM 1331 C CA . SER A 1 175 ? 5.927 -1.930 -13.860 1.00 86.06 175 SER A CA 1
ATOM 1332 C C . SER A 1 175 ? 4.655 -2.623 -13.400 1.00 86.06 175 SER A C 1
ATOM 1334 O O . SER A 1 175 ? 3.602 -1.998 -13.449 1.00 86.06 175 SER A O 1
ATOM 1336 N N . ARG A 1 176 ? 4.738 -3.903 -13.022 1.00 92.44 176 ARG A N 1
ATOM 1337 C CA . ARG A 1 176 ? 3.582 -4.747 -12.734 1.00 92.44 176 ARG A CA 1
ATOM 1338 C C . ARG A 1 176 ? 3.870 -5.693 -11.573 1.00 92.44 176 ARG A C 1
ATOM 1340 O O . ARG A 1 176 ? 4.862 -6.430 -11.615 1.00 92.44 176 ARG A O 1
ATOM 1347 N N . PHE A 1 177 ? 2.994 -5.656 -10.578 1.00 94.94 177 PHE A N 1
ATOM 1348 C CA . PHE A 1 177 ? 3.064 -6.465 -9.367 1.00 94.94 177 PHE A CA 1
ATOM 1349 C C . PHE A 1 177 ? 1.687 -7.035 -9.073 1.00 94.94 177 PHE A C 1
ATOM 1351 O O . PHE A 1 177 ? 0.700 -6.320 -9.194 1.00 94.94 177 PHE A O 1
ATOM 1358 N N . GLU A 1 178 ? 1.617 -8.306 -8.717 1.00 95.88 178 GLU A N 1
ATOM 1359 C CA . GLU A 1 178 ? 0.368 -9.036 -8.551 1.00 95.88 178 GLU A CA 1
ATOM 1360 C C . GLU A 1 178 ? 0.352 -9.743 -7.206 1.00 95.88 178 GLU A C 1
ATOM 1362 O O . GLU A 1 178 ? 1.360 -10.307 -6.786 1.00 95.88 178 GLU A O 1
ATOM 1367 N N . PHE A 1 179 ? -0.786 -9.719 -6.534 1.00 97.19 179 PHE A N 1
ATOM 1368 C CA . PHE A 1 179 ? -0.989 -10.447 -5.289 1.00 97.19 179 PHE A CA 1
ATOM 1369 C C . PHE A 1 179 ? -2.412 -10.975 -5.228 1.00 97.19 179 PHE A C 1
ATOM 1371 O O . PHE A 1 179 ? -3.282 -10.554 -5.993 1.00 97.19 179 PHE A O 1
ATOM 1378 N N . GLU A 1 180 ? -2.634 -11.891 -4.301 1.00 95.94 180 GLU A N 1
ATOM 1379 C CA . GLU A 1 180 ? -3.954 -12.402 -3.978 1.00 95.94 180 GLU A CA 1
ATOM 1380 C C . GLU A 1 180 ? -4.298 -12.041 -2.543 1.00 95.94 180 GLU A C 1
ATOM 1382 O O . GLU A 1 180 ? -3.424 -11.981 -1.677 1.00 95.94 180 GLU A O 1
ATOM 1387 N N . TRP A 1 181 ? -5.577 -11.786 -2.308 1.00 94.62 181 TRP A N 1
ATOM 1388 C CA . TRP A 1 181 ? -6.107 -11.526 -0.983 1.00 94.62 181 TRP A CA 1
ATOM 1389 C C . TRP A 1 181 ? -7.429 -12.259 -0.821 1.00 94.62 181 TRP A C 1
ATOM 1391 O O . TRP A 1 181 ? -8.269 -12.240 -1.722 1.00 94.62 181 TRP A O 1
ATOM 1401 N N . ASP A 1 182 ? -7.597 -12.932 0.311 1.00 92.06 182 ASP A N 1
ATOM 1402 C CA . ASP A 1 182 ? -8.835 -13.632 0.635 1.00 92.06 182 ASP A CA 1
ATOM 1403 C C . ASP A 1 182 ? -9.640 -12.808 1.623 1.00 92.06 182 ASP A C 1
ATOM 1405 O O . ASP A 1 182 ? -9.224 -12.615 2.767 1.00 92.06 182 ASP A O 1
ATOM 1409 N N . PHE A 1 183 ? -10.795 -12.350 1.158 1.00 86.62 183 PHE A N 1
ATOM 1410 C CA . PHE A 1 183 ? -11.759 -11.610 1.960 1.00 86.62 183 PHE A CA 1
ATOM 1411 C C . PHE A 1 183 ? -12.644 -12.542 2.803 1.00 86.62 183 PHE A C 1
ATOM 1413 O O . PHE A 1 183 ? -13.489 -12.073 3.558 1.00 86.62 183 PHE A O 1
ATOM 1420 N N . GLY A 1 184 ? -12.466 -13.861 2.686 1.00 86.31 184 GLY A N 1
ATOM 1421 C CA . GLY A 1 184 ? -13.360 -14.857 3.255 1.00 86.31 184 GLY A CA 1
ATOM 1422 C C . GLY A 1 184 ? -14.558 -15.121 2.344 1.00 86.31 184 GLY A C 1
ATOM 1423 O O . GLY A 1 184 ? -14.906 -14.326 1.468 1.00 86.31 184 GLY A O 1
ATOM 1424 N N . LYS A 1 185 ? -15.211 -16.272 2.540 1.00 84.25 185 LYS A N 1
ATOM 1425 C CA . LYS A 1 185 ? -16.300 -16.745 1.664 1.00 84.25 185 LYS A CA 1
ATOM 1426 C C . LYS A 1 185 ? -17.457 -15.746 1.550 1.00 84.25 185 LYS A C 1
ATOM 1428 O O . LYS A 1 185 ? -18.005 -15.580 0.467 1.00 84.25 185 LYS A O 1
ATOM 1433 N N . GLU A 1 186 ? -17.786 -15.059 2.640 1.00 79.44 186 GLU A N 1
ATOM 1434 C CA . GLU A 1 186 ? -18.923 -14.132 2.710 1.00 79.44 186 GLU A CA 1
ATOM 1435 C C . GLU A 1 186 ? -18.674 -12.809 1.970 1.00 79.44 186 GLU A C 1
ATOM 1437 O O . GLU A 1 186 ? -19.607 -12.219 1.433 1.00 79.44 186 GLU A O 1
ATOM 1442 N N . ALA A 1 187 ? -17.418 -12.367 1.869 1.00 76.88 187 ALA A N 1
ATOM 1443 C CA . ALA A 1 187 ? -17.037 -11.125 1.190 1.00 76.88 187 ALA A CA 1
ATOM 1444 C C . ALA A 1 187 ? -16.490 -11.357 -0.237 1.00 76.88 187 ALA A C 1
ATOM 1446 O O . ALA A 1 187 ? -15.879 -10.479 -0.853 1.00 76.88 187 ALA A O 1
ATOM 1447 N N . GLY A 1 188 ? -16.748 -12.539 -0.807 1.00 80.75 188 GLY A N 1
ATOM 1448 C CA . GLY A 1 188 ? -16.406 -12.874 -2.191 1.00 80.75 188 GLY A CA 1
ATOM 1449 C C . GLY A 1 188 ? -15.051 -13.556 -2.379 1.00 80.75 188 GLY A C 1
ATOM 1450 O O . GLY A 1 188 ? -14.509 -13.504 -3.480 1.00 80.75 188 GLY A O 1
ATOM 1451 N N . GLY A 1 189 ? -14.525 -14.192 -1.330 1.00 89.81 189 GLY A N 1
ATOM 1452 C CA . GLY A 1 189 ? -13.432 -15.161 -1.390 1.00 89.81 189 GLY A CA 1
ATOM 1453 C C . GLY A 1 189 ? -12.064 -14.595 -1.766 1.00 89.81 189 GLY A C 1
ATOM 1454 O O . GLY A 1 189 ? -11.762 -13.416 -1.558 1.00 89.81 189 GLY A O 1
ATOM 1455 N N . ARG A 1 190 ? -11.221 -15.477 -2.317 1.00 92.25 190 ARG A N 1
ATOM 1456 C CA . ARG A 1 190 ? -9.866 -15.159 -2.776 1.00 92.25 190 ARG A CA 1
ATOM 1457 C C . ARG A 1 190 ? -9.914 -14.471 -4.132 1.00 92.25 190 ARG A C 1
ATOM 1459 O O . ARG A 1 190 ? -10.436 -15.017 -5.098 1.00 92.25 190 ARG A O 1
ATOM 1466 N N . ARG A 1 191 ? -9.355 -13.266 -4.191 1.00 92.81 191 ARG A N 1
ATOM 1467 C CA . ARG A 1 191 ? -9.321 -12.411 -5.381 1.00 92.81 191 ARG A CA 1
ATOM 1468 C C . ARG A 1 191 ? -7.895 -12.014 -5.701 1.00 92.81 191 ARG A C 1
ATOM 1470 O O . ARG A 1 191 ? -7.039 -11.967 -4.816 1.00 92.81 191 ARG A O 1
ATOM 1477 N N . ARG A 1 192 ? -7.647 -11.695 -6.968 1.00 95.00 192 ARG A N 1
ATOM 1478 C CA . ARG A 1 192 ? -6.327 -11.321 -7.468 1.00 95.00 192 ARG A CA 1
ATOM 1479 C C . ARG A 1 192 ? -6.303 -9.857 -7.867 1.00 95.00 192 ARG A C 1
ATOM 1481 O O . ARG A 1 192 ? -7.241 -9.341 -8.466 1.00 95.00 192 ARG A O 1
ATOM 1488 N N . PHE A 1 193 ? -5.198 -9.193 -7.571 1.00 96.12 193 PHE A N 1
ATOM 1489 C CA . PHE A 1 193 ? -5.027 -7.764 -7.783 1.00 96.12 193 PHE A CA 1
ATOM 1490 C C . PHE A 1 193 ? -3.722 -7.469 -8.499 1.00 96.12 193 PHE A C 1
ATOM 1492 O O . PHE A 1 193 ? -2.762 -8.239 -8.429 1.00 96.12 193 PHE A O 1
ATOM 1499 N N . VAL A 1 194 ? -3.682 -6.330 -9.187 1.00 96.44 194 VAL A N 1
ATOM 1500 C CA . VAL A 1 194 ? -2.491 -5.838 -9.868 1.00 96.44 194 VAL A CA 1
ATOM 1501 C C . VAL A 1 194 ? -2.227 -4.377 -9.557 1.00 96.44 194 VAL A C 1
ATOM 1503 O O . VAL A 1 194 ? -3.056 -3.510 -9.819 1.00 96.44 194 VAL A O 1
ATOM 1506 N N . TRP A 1 195 ? -1.016 -4.108 -9.082 1.00 96.81 195 TRP A N 1
ATOM 1507 C CA . TRP A 1 195 ? -0.421 -2.783 -9.106 1.00 96.81 195 TRP A CA 1
ATOM 1508 C C . TRP A 1 195 ? 0.289 -2.550 -10.439 1.00 96.81 195 TRP A C 1
ATOM 1510 O O . TRP A 1 195 ? 1.147 -3.343 -10.848 1.00 96.81 195 TRP A O 1
ATOM 1520 N N . ARG A 1 196 ? -0.021 -1.432 -11.099 1.00 93.62 196 ARG A N 1
ATOM 1521 C CA . ARG A 1 196 ? 0.662 -0.961 -12.308 1.00 93.62 196 ARG A CA 1
ATOM 1522 C C . ARG A 1 196 ? 1.312 0.396 -12.059 1.00 93.62 196 ARG A C 1
ATOM 1524 O O . ARG A 1 196 ? 0.691 1.285 -11.492 1.00 93.62 196 ARG A O 1
ATOM 1531 N N . ARG A 1 197 ? 2.552 0.574 -12.521 1.00 91.56 197 ARG A N 1
ATOM 1532 C CA . ARG A 1 197 ? 3.198 1.897 -12.566 1.00 91.56 197 ARG A CA 1
ATOM 1533 C C . ARG A 1 197 ? 2.584 2.743 -13.683 1.00 91.56 197 ARG A C 1
ATOM 1535 O O . ARG A 1 197 ? 2.546 2.276 -14.822 1.00 91.56 197 ARG A O 1
ATOM 1542 N N . LEU A 1 198 ? 2.165 3.969 -13.370 1.00 87.25 198 LEU A N 1
ATOM 1543 C CA . LEU A 1 198 ? 1.563 4.896 -14.338 1.00 87.25 198 LEU A CA 1
ATOM 1544 C C . LEU A 1 198 ? 2.617 5.667 -15.143 1.00 87.25 198 LEU A C 1
ATOM 1546 O O . LEU A 1 198 ? 2.511 5.763 -16.364 1.00 87.25 198 LEU A O 1
ATOM 1550 N N . LEU A 1 199 ? 3.669 6.161 -14.481 1.00 72.12 199 LEU A N 1
ATOM 1551 C CA . LEU A 1 199 ? 4.759 6.884 -15.138 1.00 72.12 199 LEU A CA 1
ATOM 1552 C C . LEU A 1 199 ? 5.979 5.976 -15.365 1.00 72.12 199 LEU A C 1
ATOM 1554 O O . LEU A 1 199 ? 6.446 5.276 -14.458 1.00 72.12 199 LEU A O 1
ATOM 1558 N N . LYS A 1 200 ? 6.508 6.006 -16.593 1.00 60.50 200 LYS A N 1
ATOM 1559 C CA . LYS A 1 200 ? 7.615 5.156 -17.065 1.00 60.50 200 LYS A CA 1
ATOM 1560 C C . LYS A 1 200 ? 9.005 5.756 -16.868 1.00 60.50 200 LYS A C 1
ATOM 1562 O O . LYS A 1 200 ? 9.947 5.234 -17.451 1.00 60.50 200 LYS A O 1
ATOM 1567 N N . ASP A 1 201 ? 9.173 6.800 -16.062 1.00 69.44 201 ASP A N 1
ATOM 1568 C CA . ASP A 1 201 ? 10.525 7.291 -15.812 1.00 69.44 201 ASP A CA 1
ATOM 1569 C C . ASP A 1 201 ? 11.317 6.255 -14.975 1.00 69.44 201 ASP A C 1
ATOM 1571 O O . ASP A 1 201 ? 10.920 5.916 -13.846 1.00 69.44 201 ASP A O 1
ATOM 1575 N N . PRO A 1 202 ? 12.410 5.677 -15.516 1.00 64.88 202 PRO A N 1
ATOM 1576 C CA . PRO A 1 202 ? 13.237 4.730 -14.781 1.00 64.88 202 PRO A CA 1
ATOM 1577 C C . PRO A 1 202 ? 14.023 5.387 -13.639 1.00 64.88 202 PRO A C 1
ATOM 1579 O O . PRO A 1 202 ? 14.500 4.655 -12.768 1.00 64.88 202 PRO A O 1
ATOM 1582 N N . TRP A 1 203 ? 14.162 6.715 -13.632 1.00 66.38 203 TRP A N 1
ATOM 1583 C CA . TRP A 1 203 ? 14.927 7.478 -12.637 1.00 66.38 203 TRP A CA 1
ATOM 1584 C C . TRP A 1 203 ? 14.100 7.917 -11.434 1.00 66.38 203 TRP A C 1
ATOM 1586 O O . TRP A 1 203 ? 14.647 8.260 -10.383 1.00 66.38 203 TRP A O 1
ATOM 1596 N N . THR A 1 204 ? 12.784 7.850 -11.581 1.00 72.44 204 THR A N 1
ATOM 1597 C CA . THR A 1 204 ? 11.822 8.151 -10.536 1.00 72.44 204 THR A CA 1
ATOM 1598 C C . THR A 1 204 ? 11.897 7.118 -9.404 1.00 72.44 204 THR A C 1
ATOM 1600 O O . THR A 1 204 ? 11.704 5.917 -9.609 1.00 72.44 204 THR A O 1
ATOM 1603 N N . ASP A 1 205 ? 12.150 7.597 -8.187 1.00 73.44 205 ASP A N 1
ATOM 1604 C CA . ASP A 1 205 ? 12.271 6.802 -6.960 1.00 73.44 205 ASP A CA 1
ATOM 1605 C C . ASP A 1 205 ? 10.928 6.545 -6.253 1.00 73.44 205 ASP A C 1
ATOM 1607 O O . ASP A 1 205 ? 10.840 5.638 -5.426 1.00 73.44 205 ASP A O 1
ATOM 1611 N N . GLN A 1 206 ? 9.882 7.300 -6.602 1.00 80.00 206 GLN A N 1
ATOM 1612 C CA . GLN A 1 206 ? 8.532 7.191 -6.034 1.00 80.00 206 GLN A CA 1
ATOM 1613 C C . GLN A 1 206 ? 7.469 7.102 -7.130 1.00 80.00 206 GLN A C 1
ATOM 1615 O O . GLN A 1 206 ? 6.767 8.072 -7.368 1.00 80.00 206 GLN A O 1
ATOM 1620 N N . PRO A 1 207 ? 7.360 5.983 -7.858 1.00 86.19 207 PRO A N 1
ATOM 1621 C CA . PRO A 1 207 ? 6.461 5.916 -9.001 1.00 86.19 207 PRO A CA 1
ATOM 1622 C C . PRO A 1 207 ? 4.995 6.043 -8.596 1.00 86.19 207 PRO A C 1
ATOM 1624 O O . PRO A 1 207 ? 4.580 5.428 -7.620 1.00 86.19 207 PRO A O 1
ATOM 1627 N N . ASP A 1 208 ? 4.206 6.727 -9.419 1.00 91.44 208 ASP A N 1
ATOM 1628 C CA . ASP A 1 208 ? 2.750 6.642 -9.344 1.00 91.44 208 ASP A CA 1
ATOM 1629 C C . ASP A 1 208 ? 2.287 5.206 -9.621 1.00 91.44 208 ASP A C 1
ATOM 1631 O O . ASP A 1 208 ? 2.762 4.561 -10.570 1.00 91.44 208 ASP A O 1
ATOM 1635 N N . LEU A 1 209 ? 1.352 4.713 -8.808 1.00 94.69 209 LEU A N 1
ATOM 1636 C CA . LEU A 1 209 ? 0.788 3.369 -8.917 1.00 94.69 209 LEU A CA 1
ATOM 1637 C C . LEU A 1 209 ? -0.736 3.421 -9.028 1.00 94.69 209 LEU A C 1
ATOM 1639 O O . LEU A 1 209 ? -1.390 4.217 -8.359 1.00 94.69 209 LEU A O 1
ATOM 1643 N N . GLU A 1 210 ? -1.299 2.503 -9.807 1.00 95.31 210 GLU A N 1
ATOM 1644 C CA . GLU A 1 210 ? -2.730 2.194 -9.805 1.00 95.31 210 GLU A CA 1
ATOM 1645 C C . GLU A 1 210 ? -2.969 0.726 -9.452 1.00 95.31 210 GLU A C 1
ATOM 1647 O O . GLU A 1 210 ? -2.226 -0.150 -9.902 1.00 95.31 210 GLU A O 1
ATOM 1652 N N . LEU A 1 211 ? -4.008 0.465 -8.663 1.00 96.31 211 LEU A N 1
ATOM 1653 C CA . LEU A 1 211 ? -4.465 -0.867 -8.290 1.00 96.31 211 LEU A CA 1
ATOM 1654 C C . LEU A 1 211 ? -5.761 -1.197 -9.016 1.00 96.31 211 LEU A C 1
ATOM 1656 O O . LEU A 1 211 ? -6.704 -0.403 -9.007 1.00 96.31 211 LEU A O 1
ATOM 1660 N N . ARG A 1 212 ? -5.821 -2.395 -9.592 1.00 95.19 212 ARG A N 1
ATOM 1661 C CA . ARG A 1 212 ? -7.011 -2.947 -10.248 1.00 95.19 212 ARG A CA 1
ATOM 1662 C C . ARG A 1 212 ? -7.192 -4.410 -9.862 1.00 95.19 212 ARG A C 1
ATOM 1664 O O .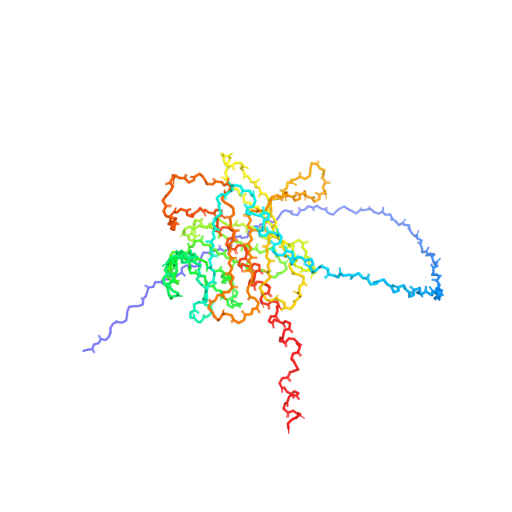 ARG A 1 212 ? -6.216 -5.094 -9.552 1.00 95.19 212 ARG A O 1
ATOM 1671 N N . GLU A 1 213 ? -8.426 -4.891 -9.911 1.00 94.19 213 GLU A N 1
ATOM 1672 C CA . GLU A 1 213 ? -8.725 -6.323 -9.806 1.00 94.19 213 GLU A CA 1
ATOM 1673 C C . GLU A 1 213 ? -8.303 -7.045 -11.097 1.00 94.19 213 GLU A C 1
ATOM 1675 O O . GLU A 1 213 ? -8.357 -6.477 -12.193 1.00 94.19 213 GLU A O 1
ATOM 1680 N N . LEU A 1 214 ? -7.844 -8.286 -10.969 1.00 93.62 214 LEU A N 1
ATOM 1681 C CA . LEU A 1 214 ? -7.591 -9.200 -12.076 1.00 93.62 214 LEU A CA 1
ATOM 1682 C C . LEU A 1 214 ? -8.650 -10.292 -12.051 1.00 93.62 214 LEU A C 1
ATOM 1684 O O . LEU A 1 214 ? -8.742 -11.040 -11.083 1.00 93.62 214 LEU A O 1
ATOM 1688 N N . PHE A 1 215 ? -9.388 -10.418 -13.146 1.00 90.56 215 PHE A N 1
ATOM 1689 C CA . PHE A 1 215 ? -10.329 -11.512 -13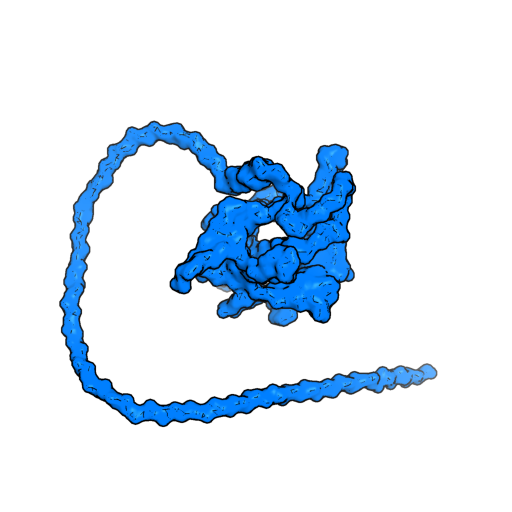.331 1.00 90.56 215 PHE A CA 1
ATOM 1690 C C . PHE A 1 215 ? -9.648 -12.625 -14.113 1.00 90.56 215 PHE A C 1
ATOM 1692 O O . PHE A 1 215 ? -8.964 -12.365 -15.107 1.00 90.56 215 PHE A O 1
ATOM 1699 N N . GLU A 1 216 ? -9.816 -13.862 -13.658 1.00 83.50 216 GLU A N 1
ATOM 1700 C CA . GLU A 1 216 ? -9.285 -15.015 -14.370 1.00 83.50 216 GLU A CA 1
ATOM 1701 C C . GLU A 1 216 ? -9.898 -15.094 -15.764 1.00 83.50 216 GLU A C 1
ATOM 1703 O O . GLU A 1 216 ? -11.112 -14.976 -15.952 1.00 83.50 216 GLU A O 1
ATOM 1708 N N . SER A 1 217 ? -9.039 -15.291 -16.760 1.00 70.69 217 SER A N 1
ATOM 1709 C CA . SER A 1 217 ? -9.519 -15.734 -18.051 1.00 70.69 217 SER A CA 1
ATOM 1710 C C . SER A 1 217 ? -9.839 -17.211 -17.926 1.00 70.69 217 SER A C 1
ATOM 1712 O O . SER A 1 217 ? -8.946 -17.990 -17.606 1.00 70.69 217 SER A O 1
ATOM 1714 N N . GLY A 1 218 ? -11.069 -17.617 -18.243 1.00 71.50 218 GLY A N 1
ATOM 1715 C CA . GLY A 1 218 ? -11.446 -19.038 -18.316 1.00 71.50 218 GLY A CA 1
ATOM 1716 C C . GLY A 1 218 ? -10.647 -19.855 -19.347 1.00 71.50 218 GLY A C 1
ATOM 1717 O O . GLY A 1 218 ? -10.906 -21.037 -19.529 1.00 71.50 218 GLY A O 1
ATOM 1718 N N . VAL A 1 219 ? -9.684 -19.229 -20.032 1.00 73.50 219 VAL A N 1
ATOM 1719 C CA . VAL A 1 219 ? -8.727 -19.848 -20.945 1.00 73.50 219 VAL A CA 1
ATOM 1720 C C . VAL A 1 219 ? -7.446 -20.200 -20.171 1.00 73.50 219 VAL A C 1
ATOM 1722 O O . VAL A 1 219 ? -6.749 -19.288 -19.708 1.00 73.50 219 VAL A O 1
ATOM 1725 N N . PRO A 1 220 ? -7.093 -21.494 -20.053 1.00 69.94 220 PRO A N 1
ATOM 1726 C CA . PRO A 1 220 ? -5.848 -21.928 -19.426 1.00 69.94 220 PRO A CA 1
ATOM 1727 C C . PRO A 1 220 ? -4.617 -21.273 -20.066 1.00 69.94 220 PRO A C 1
ATOM 1729 O O . PRO A 1 220 ? -4.510 -21.175 -21.285 1.00 69.94 220 PRO A O 1
ATOM 1732 N N . GLY A 1 221 ? -3.674 -20.811 -19.242 1.00 71.50 221 GLY A N 1
ATOM 1733 C CA . GLY A 1 221 ? -2.429 -20.178 -19.701 1.00 71.50 221 GLY A CA 1
ATOM 1734 C C . GLY A 1 221 ? -2.566 -18.723 -20.165 1.00 71.50 221 GLY A C 1
ATOM 1735 O O . GLY A 1 221 ? -1.553 -18.037 -20.323 1.00 71.50 221 GLY A O 1
ATOM 1736 N N . MET A 1 222 ? -3.787 -18.208 -20.323 1.00 74.06 222 MET A N 1
ATOM 1737 C CA . MET A 1 222 ? -4.005 -16.801 -20.629 1.00 74.06 222 MET A CA 1
ATOM 1738 C C . MET A 1 222 ? -3.946 -15.971 -19.338 1.00 74.06 222 MET A C 1
ATOM 1740 O O . MET A 1 222 ? -4.397 -16.374 -18.265 1.00 74.06 222 MET A O 1
ATOM 1744 N N . ARG A 1 223 ? -3.286 -14.811 -19.409 1.00 74.38 223 ARG A N 1
ATOM 1745 C CA . ARG A 1 223 ? -3.172 -13.910 -18.260 1.00 74.38 223 ARG A CA 1
ATOM 1746 C C . ARG A 1 223 ? -4.531 -13.225 -18.082 1.00 74.38 223 ARG A C 1
ATOM 1748 O O . ARG A 1 223 ? -5.037 -12.654 -19.044 1.00 74.38 223 ARG A O 1
ATOM 1755 N N . GLY A 1 224 ? -5.085 -13.274 -16.870 1.00 80.00 224 GLY A N 1
ATOM 1756 C CA . GLY A 1 224 ? -6.386 -12.681 -16.559 1.00 80.00 224 GLY A CA 1
ATOM 1757 C C . GLY A 1 224 ? -6.527 -11.223 -17.016 1.00 80.00 224 GLY A C 1
ATOM 1758 O O . GLY A 1 224 ? -5.544 -10.472 -17.078 1.00 80.00 224 GLY A O 1
ATOM 1759 N N . TRP A 1 225 ? -7.752 -10.818 -17.346 1.00 86.25 225 TRP A N 1
ATOM 1760 C CA . TRP A 1 225 ? -8.055 -9.460 -17.791 1.00 86.25 225 TRP A CA 1
ATOM 1761 C C . TRP A 1 225 ? -8.149 -8.498 -16.604 1.00 86.25 225 TRP A C 1
ATOM 1763 O O . TRP A 1 225 ? -8.657 -8.824 -15.531 1.00 86.25 225 TRP A O 1
ATOM 1773 N N . MET A 1 226 ? -7.629 -7.285 -16.797 1.00 88.94 226 MET A N 1
ATOM 1774 C CA . MET A 1 226 ? -7.685 -6.234 -15.782 1.00 88.94 226 MET A CA 1
ATOM 1775 C C . MET A 1 226 ? -9.081 -5.630 -15.718 1.00 88.94 226 MET A C 1
ATOM 1777 O O . MET A 1 226 ? -9.643 -5.242 -16.743 1.00 88.94 226 MET A O 1
ATOM 1781 N N . GLY A 1 227 ? -9.594 -5.482 -14.501 1.00 86.69 227 GLY A N 1
ATOM 1782 C CA . GLY A 1 227 ? -10.802 -4.726 -14.235 1.00 86.69 227 GLY A CA 1
ATOM 1783 C C . GLY A 1 227 ? -10.700 -3.294 -14.759 1.00 86.69 227 GLY A C 1
ATOM 1784 O O . GLY A 1 227 ? -9.654 -2.636 -14.683 1.00 86.69 227 GLY A O 1
ATOM 1785 N N . LYS A 1 228 ? -11.817 -2.800 -15.300 1.00 87.75 228 LYS A N 1
ATOM 1786 C CA . LYS A 1 228 ? -11.934 -1.410 -15.767 1.00 87.75 228 LYS A CA 1
ATOM 1787 C C . LYS A 1 228 ? -11.863 -0.412 -14.613 1.00 87.75 228 LYS A C 1
ATOM 1789 O O . LYS A 1 228 ? -11.422 0.717 -14.814 1.00 87.75 228 LYS A O 1
ATOM 1794 N N . GLU A 1 229 ? -12.244 -0.840 -13.418 1.00 88.88 229 GLU A N 1
ATOM 1795 C CA . GLU A 1 229 ? -12.303 0.004 -12.234 1.00 88.88 229 GLU A CA 1
ATOM 1796 C C . GLU A 1 229 ? -10.946 0.115 -11.533 1.00 88.88 229 GLU A C 1
ATOM 1798 O O . GLU A 1 229 ? -10.226 -0.873 -11.373 1.00 88.88 229 GLU A O 1
ATOM 1803 N N . VAL A 1 230 ? -10.611 1.331 -11.099 1.00 91.56 230 VAL A N 1
ATOM 1804 C CA . VAL A 1 230 ? -9.442 1.595 -10.254 1.00 91.56 230 VAL A CA 1
ATOM 1805 C C . VAL A 1 230 ? -9.865 1.496 -8.795 1.00 91.56 230 VAL A C 1
ATOM 1807 O O . VAL A 1 230 ? -10.810 2.155 -8.364 1.00 91.56 230 VAL A O 1
ATOM 1810 N N . LEU A 1 231 ? -9.156 0.665 -8.038 1.00 93.19 231 LEU A N 1
ATOM 1811 C CA . LEU A 1 231 ? -9.427 0.414 -6.623 1.00 93.19 231 LEU A CA 1
ATOM 1812 C C . LEU A 1 231 ? -8.601 1.317 -5.714 1.00 93.19 231 LEU A C 1
ATOM 1814 O O . LEU A 1 231 ? -9.066 1.733 -4.659 1.00 93.19 231 LEU A O 1
ATOM 1818 N N . ALA A 1 232 ? -7.371 1.625 -6.114 1.00 95.31 232 ALA A N 1
ATOM 1819 C CA . ALA A 1 232 ? -6.517 2.537 -5.378 1.00 95.31 232 ALA A CA 1
ATOM 1820 C C . ALA A 1 232 ? -5.532 3.240 -6.305 1.00 95.31 232 ALA A C 1
ATOM 1822 O O . ALA A 1 232 ? -5.066 2.672 -7.294 1.00 95.31 232 ALA A O 1
ATOM 1823 N N . LEU A 1 233 ? -5.187 4.467 -5.944 1.00 94.81 233 LEU A N 1
ATOM 1824 C CA . LEU A 1 233 ? -4.106 5.234 -6.534 1.00 94.81 233 LEU A CA 1
ATOM 1825 C C . LEU A 1 233 ? -3.107 5.595 -5.450 1.00 94.81 233 LEU A C 1
ATOM 1827 O O . LEU A 1 233 ? -3.482 6.057 -4.373 1.00 94.81 233 LEU A O 1
ATOM 1831 N N . TYR A 1 2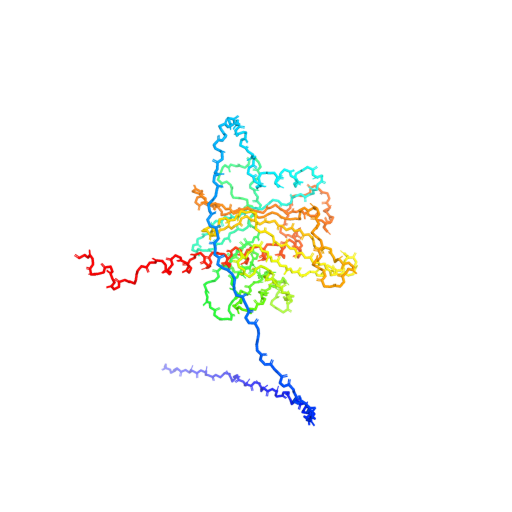34 ? -1.835 5.420 -5.771 1.00 94.75 234 TYR A N 1
ATOM 1832 C CA . TYR A 1 234 ? -0.734 6.031 -5.053 1.00 94.75 234 TYR A CA 1
ATOM 1833 C C . TYR A 1 234 ? -0.116 7.086 -5.960 1.00 94.75 234 TYR A C 1
ATOM 1835 O O . TYR A 1 234 ? 0.298 6.777 -7.078 1.00 94.75 234 TYR A O 1
ATOM 1843 N N . SE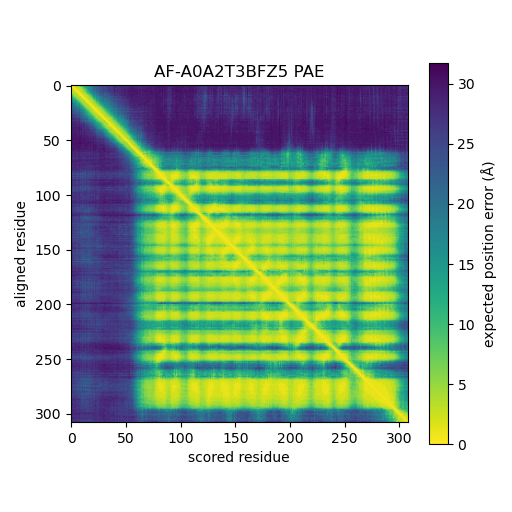R A 1 235 ? -0.040 8.314 -5.463 1.00 91.50 235 SER A N 1
ATOM 1844 C CA . SER A 1 235 ? 0.659 9.401 -6.140 1.00 91.50 235 SER A CA 1
ATOM 1845 C C . SER A 1 235 ? 1.954 9.691 -5.399 1.00 91.50 235 SER A C 1
ATOM 1847 O O . SER A 1 235 ? 1.926 10.135 -4.244 1.00 91.50 235 SER A O 1
ATOM 1849 N N . GLY A 1 236 ? 3.077 9.425 -6.057 1.00 87.81 236 GLY A N 1
ATOM 1850 C CA . GLY A 1 236 ? 4.394 9.804 -5.571 1.00 87.81 236 GLY A CA 1
ATOM 1851 C C . GLY A 1 236 ? 4.624 11.294 -5.780 1.00 87.81 236 GLY A C 1
ATOM 1852 O O . GLY A 1 236 ? 4.072 11.911 -6.689 1.00 87.81 236 GLY A O 1
ATOM 1853 N N . MET A 1 237 ? 5.415 11.917 -4.909 1.00 80.44 237 MET A N 1
ATOM 1854 C CA . MET A 1 237 ? 5.697 13.344 -5.027 1.00 80.44 237 MET A CA 1
ATOM 1855 C C . MET A 1 237 ? 7.158 13.564 -5.417 1.00 80.44 237 MET A C 1
ATOM 1857 O O . MET A 1 237 ? 8.076 13.330 -4.633 1.00 80.44 237 MET A O 1
ATOM 1861 N N . HIS A 1 238 ? 7.356 14.036 -6.648 1.00 63.94 238 HIS A N 1
ATOM 1862 C CA . HIS A 1 238 ? 8.665 14.100 -7.304 1.00 63.94 238 HIS A CA 1
ATOM 1863 C C . HIS A 1 238 ? 9.450 15.403 -7.057 1.00 63.94 238 HIS A C 1
ATOM 1865 O O . HIS A 1 238 ? 10.594 15.506 -7.492 1.00 63.94 238 HIS A O 1
ATOM 1871 N N . TRP A 1 239 ? 8.881 16.405 -6.363 1.00 59.88 239 TRP A N 1
ATOM 1872 C CA . TRP A 1 239 ? 9.522 17.723 -6.215 1.00 59.88 239 TRP A CA 1
ATOM 1873 C C . TRP A 1 239 ? 9.157 18.502 -4.928 1.00 59.88 239 TRP A C 1
ATOM 1875 O O . TRP A 1 239 ? 8.210 18.176 -4.215 1.00 59.88 239 TRP A O 1
ATOM 1885 N N . HIS A 1 240 ? 9.962 19.535 -4.645 1.00 47.69 240 HIS A N 1
ATOM 1886 C CA . HIS A 1 240 ? 10.149 20.405 -3.467 1.00 47.69 240 HIS A CA 1
ATOM 1887 C C . HIS A 1 240 ? 8.940 20.854 -2.607 1.00 47.69 240 HIS A C 1
ATOM 1889 O O . HIS A 1 240 ? 8.783 22.037 -2.308 1.00 47.69 240 HIS A O 1
ATOM 1895 N N . ARG A 1 241 ? 8.154 19.938 -2.040 1.00 55.16 241 ARG A N 1
ATOM 1896 C CA . ARG A 1 241 ? 7.450 20.211 -0.770 1.00 55.16 241 ARG A CA 1
ATOM 1897 C C . ARG A 1 241 ? 7.996 19.281 0.293 1.00 55.16 241 ARG A C 1
ATOM 1899 O O . ARG A 1 241 ? 7.623 18.121 0.378 1.00 55.16 241 ARG A O 1
ATOM 1906 N N . TRP A 1 242 ? 8.885 19.820 1.122 1.00 62.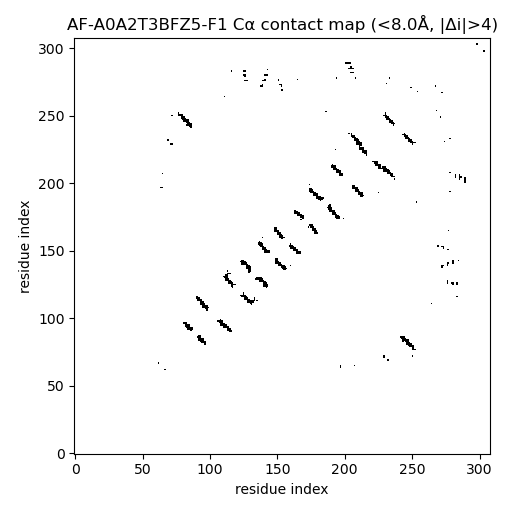91 242 TRP A N 1
ATOM 1907 C CA . TRP A 1 242 ? 9.797 19.068 1.993 1.00 62.91 242 TRP A CA 1
ATOM 1908 C C . TRP A 1 242 ? 9.081 18.179 3.024 1.00 62.91 242 TRP A C 1
ATOM 1910 O O . TRP A 1 242 ? 9.706 17.337 3.661 1.00 62.91 242 TRP A O 1
ATOM 1920 N N . ARG A 1 243 ? 7.763 18.352 3.190 1.00 77.25 243 ARG A N 1
ATOM 1921 C CA . ARG A 1 243 ? 6.950 17.622 4.164 1.00 77.25 243 ARG A CA 1
ATOM 1922 C C . ARG A 1 243 ? 6.068 16.529 3.575 1.00 77.25 243 ARG A C 1
ATOM 1924 O O . ARG A 1 243 ? 5.836 15.561 4.285 1.00 77.25 243 ARG A O 1
ATOM 1931 N N . ARG A 1 244 ? 5.583 16.639 2.334 1.00 84.75 244 ARG A N 1
ATOM 1932 C CA . ARG A 1 244 ? 4.702 15.624 1.729 1.00 84.75 244 ARG A CA 1
ATOM 1933 C C . ARG A 1 244 ? 5.536 14.723 0.820 1.00 84.75 244 ARG A C 1
ATOM 1935 O O . ARG A 1 244 ? 6.422 15.196 0.123 1.00 84.75 244 ARG A O 1
ATOM 1942 N N . ARG A 1 245 ? 5.308 13.417 0.877 1.00 86.25 245 ARG A N 1
ATOM 1943 C CA . ARG A 1 245 ? 5.986 12.417 0.037 1.00 86.25 245 ARG A CA 1
ATOM 1944 C C . ARG A 1 245 ? 5.045 11.754 -0.951 1.00 86.25 245 ARG A C 1
ATOM 1946 O O . ARG A 1 245 ? 5.484 11.267 -1.975 1.00 86.25 245 ARG A O 1
ATOM 1953 N N . GLY A 1 246 ? 3.753 11.777 -0.677 1.00 91.00 246 GLY A N 1
ATOM 1954 C CA . GLY A 1 246 ? 2.774 11.249 -1.604 1.00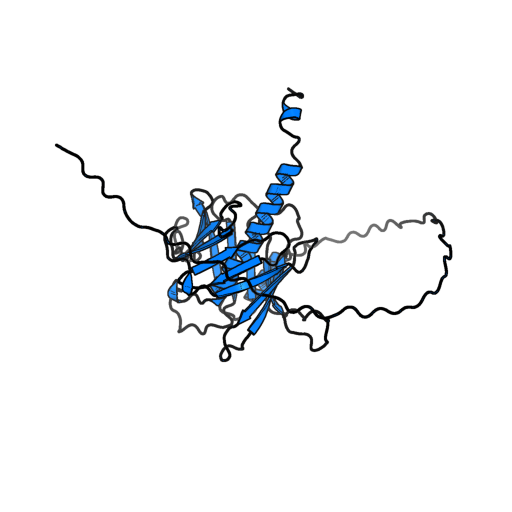 91.00 246 GLY A CA 1
ATOM 1955 C C . GLY A 1 246 ? 1.384 11.311 -1.018 1.00 91.00 246 GLY A C 1
ATOM 1956 O O . GLY A 1 246 ? 1.126 12.026 -0.042 1.00 91.00 246 GLY A O 1
ATOM 1957 N N . GLY A 1 247 ? 0.486 10.556 -1.619 1.00 92.75 247 GLY A N 1
ATOM 1958 C CA . GLY A 1 247 ? -0.846 10.342 -1.090 1.00 92.75 247 GLY A CA 1
ATOM 1959 C C . GLY A 1 247 ? -1.461 9.081 -1.661 1.00 92.75 247 GLY A C 1
ATOM 1960 O O . GLY A 1 247 ? -1.024 8.582 -2.698 1.00 92.75 247 GLY A O 1
ATOM 1961 N N . PHE A 1 248 ? -2.477 8.597 -0.963 1.00 94.56 248 PHE A N 1
ATOM 1962 C CA . PHE A 1 248 ? -3.339 7.538 -1.446 1.00 94.56 248 PHE A CA 1
ATOM 1963 C C . PHE A 1 248 ? -4.743 8.070 -1.680 1.00 94.56 248 PHE A C 1
ATOM 1965 O O . PHE A 1 248 ? -5.250 8.892 -0.914 1.00 94.56 248 PHE A O 1
ATOM 1972 N N . VAL A 1 249 ? -5.376 7.537 -2.715 1.00 93.06 249 VAL A N 1
ATOM 1973 C CA . VAL A 1 249 ? -6.822 7.581 -2.896 1.00 93.06 249 VAL A CA 1
ATOM 1974 C C . VAL A 1 249 ? -7.275 6.137 -3.001 1.00 93.06 249 VAL A C 1
ATOM 1976 O O . VAL A 1 249 ? -6.915 5.451 -3.952 1.00 93.06 249 VAL A O 1
ATOM 1979 N N . ILE A 1 250 ? -8.003 5.658 -2.000 1.00 92.94 250 ILE A N 1
ATOM 1980 C CA . ILE A 1 250 ? -8.453 4.272 -1.900 1.00 92.94 250 ILE A CA 1
ATOM 1981 C C . ILE A 1 250 ? -9.967 4.255 -2.026 1.00 92.94 250 ILE A C 1
ATOM 1983 O O . ILE A 1 250 ? -10.664 4.956 -1.295 1.00 92.94 250 ILE A O 1
ATOM 1987 N N . ARG A 1 251 ? -10.483 3.444 -2.943 1.00 89.25 251 ARG A N 1
ATOM 1988 C CA . ARG A 1 251 ? -11.910 3.185 -3.059 1.00 89.25 251 ARG A CA 1
ATOM 1989 C C . ARG A 1 251 ? -12.312 2.157 -2.009 1.00 89.25 251 ARG A C 1
ATOM 1991 O O . ARG A 1 251 ? -11.787 1.041 -2.000 1.00 89.25 251 ARG A O 1
ATOM 1998 N N . ARG A 1 252 ? -13.263 2.513 -1.148 1.00 83.25 252 ARG A N 1
ATOM 1999 C CA . ARG A 1 252 ? -13.869 1.566 -0.209 1.00 83.25 252 ARG A CA 1
ATOM 2000 C C . ARG A 1 252 ? -14.883 0.723 -0.975 1.00 83.25 252 ARG A C 1
ATOM 2002 O O . ARG A 1 252 ? -15.967 1.187 -1.300 1.00 83.25 252 ARG A O 1
ATOM 2009 N N . VAL A 1 253 ? -14.482 -0.489 -1.355 1.00 68.75 253 VAL A N 1
ATOM 2010 C CA . VAL A 1 253 ? -15.337 -1.407 -2.135 1.00 68.75 253 VAL A CA 1
ATOM 2011 C C . VAL A 1 253 ? -16.041 -2.426 -1.238 1.00 68.75 253 VAL A C 1
ATOM 2013 O O . VAL A 1 253 ? -17.131 -2.880 -1.569 1.00 68.75 253 VAL A O 1
ATOM 2016 N N . PHE A 1 254 ? -15.449 -2.757 -0.087 1.00 65.00 254 PHE A N 1
ATOM 2017 C CA . PHE A 1 254 ? -15.873 -3.903 0.727 1.00 65.00 254 PHE A CA 1
ATOM 2018 C C . PHE A 1 254 ? -16.352 -3.542 2.142 1.00 65.00 254 PHE A C 1
ATOM 2020 O O . PHE A 1 254 ? -16.817 -4.419 2.862 1.00 65.00 254 PHE A O 1
ATOM 2027 N N . ALA A 1 255 ? -16.288 -2.268 2.541 1.00 56.50 255 ALA A N 1
ATOM 2028 C CA . ALA A 1 255 ? -16.772 -1.800 3.838 1.00 56.50 255 ALA A CA 1
ATOM 2029 C C . ALA A 1 255 ? -18.041 -0.957 3.653 1.00 56.50 255 ALA A C 1
ATOM 2031 O O . ALA A 1 255 ? -18.003 0.064 2.971 1.00 56.50 255 ALA A O 1
ATOM 2032 N N . LYS A 1 256 ? -19.156 -1.365 4.273 1.00 53.56 256 LYS A N 1
ATOM 2033 C CA . LYS A 1 256 ? -20.315 -0.483 4.468 1.00 53.56 256 LYS A CA 1
ATOM 2034 C C . LYS A 1 256 ? -20.010 0.417 5.663 1.00 53.56 256 LYS A C 1
ATOM 2036 O O . LYS A 1 256 ? -19.912 -0.087 6.781 1.00 53.56 256 LYS A O 1
ATOM 2041 N N . LEU A 1 257 ? -19.825 1.716 5.446 1.00 49.78 257 LEU A N 1
ATOM 2042 C CA . LEU A 1 257 ? -19.727 2.663 6.553 1.00 49.78 257 LEU A CA 1
ATOM 2043 C C . LEU A 1 257 ? -21.111 2.853 7.198 1.00 49.78 257 LEU A C 1
ATOM 2045 O O . LEU A 1 257 ? -22.084 3.071 6.478 1.00 49.78 257 LEU A O 1
ATOM 2049 N N . PRO A 1 258 ? -21.229 2.795 8.534 1.00 47.19 258 PRO A N 1
ATOM 2050 C CA . PRO A 1 258 ? -22.369 3.382 9.222 1.00 47.19 258 PRO A CA 1
ATOM 2051 C C . PRO A 1 258 ? -22.273 4.916 9.139 1.00 47.19 258 PRO A C 1
ATOM 2053 O O . PRO A 1 258 ? -21.191 5.485 9.303 1.00 47.19 258 PRO A O 1
ATO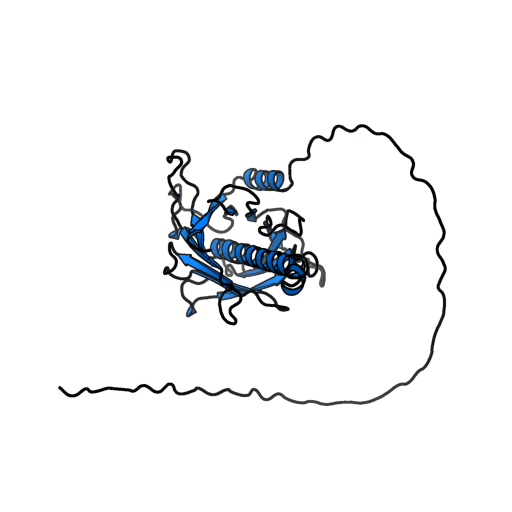M 2056 N N . ASP A 1 259 ? -23.406 5.556 8.860 1.00 52.81 259 ASP A N 1
ATOM 2057 C CA . ASP A 1 259 ? -23.562 6.943 8.405 1.00 52.81 259 ASP A CA 1
ATOM 2058 C C . ASP A 1 259 ? -22.657 8.017 9.063 1.00 52.81 259 ASP A C 1
ATOM 2060 O O . ASP A 1 259 ? -22.468 8.080 10.280 1.00 52.81 259 ASP A O 1
ATOM 2064 N N . SER A 1 260 ? -22.143 8.918 8.211 1.00 53.53 260 SER A N 1
ATOM 2065 C CA . SER A 1 260 ? -21.719 10.318 8.456 1.00 53.53 260 SER A CA 1
ATOM 2066 C C . SER A 1 260 ? -20.732 10.660 9.590 1.00 53.53 260 SER A C 1
ATOM 2068 O O . SER A 1 260 ? -20.495 11.845 9.839 1.00 53.53 260 SER A O 1
ATOM 2070 N N . ARG A 1 261 ? -20.111 9.692 10.271 1.00 58.09 261 ARG A N 1
ATOM 2071 C CA . ARG A 1 261 ? -19.108 9.981 11.317 1.00 58.09 261 ARG A CA 1
ATOM 2072 C C . ARG A 1 261 ? -17.705 10.244 10.739 1.00 58.09 261 ARG A C 1
ATOM 2074 O O . ARG A 1 261 ? -17.346 9.664 9.714 1.00 58.09 261 ARG A O 1
ATOM 2081 N N . PRO A 1 262 ? -16.873 11.087 11.385 1.00 57.47 262 PRO A N 1
ATOM 2082 C CA . PRO A 1 262 ? -15.485 11.271 10.970 1.00 57.47 262 PRO A CA 1
ATOM 2083 C C . PRO A 1 262 ? -14.722 9.946 11.074 1.00 57.47 262 PRO A C 1
ATOM 2085 O O . PRO A 1 262 ? -14.763 9.294 12.117 1.00 57.47 262 PRO A O 1
ATOM 2088 N N . LEU A 1 263 ? -14.015 9.588 9.999 1.00 63.38 263 LEU A N 1
ATOM 2089 C CA . LEU A 1 263 ? -13.205 8.374 9.914 1.00 63.38 263 LEU A CA 1
ATOM 2090 C C . LEU A 1 263 ? -12.168 8.320 11.038 1.00 63.38 263 LEU A C 1
ATOM 2092 O O . LEU A 1 263 ? -11.335 9.219 11.185 1.00 63.38 263 LEU A O 1
ATOM 2096 N N . LYS A 1 264 ? -12.198 7.239 11.809 1.00 66.69 264 LYS A N 1
ATOM 2097 C CA . LYS A 1 264 ? -11.216 6.911 12.841 1.00 66.69 264 LYS A CA 1
ATOM 2098 C C . LYS A 1 264 ? -10.300 5.791 12.356 1.00 66.69 264 LYS A C 1
ATOM 2100 O O . LYS A 1 264 ? -10.587 5.098 11.387 1.00 66.69 264 LYS A O 1
ATOM 2105 N N . LEU A 1 265 ? -9.186 5.597 13.065 1.00 66.19 265 LEU A N 1
ATOM 2106 C CA . LEU A 1 265 ? -8.278 4.465 12.839 1.00 66.19 265 LEU A CA 1
ATOM 2107 C C . LEU A 1 265 ? -9.020 3.118 12.891 1.00 66.19 265 LEU A C 1
ATOM 2109 O O . LEU A 1 265 ? -8.715 2.226 12.115 1.00 66.19 265 LEU A O 1
ATOM 2113 N N . GLU A 1 266 ? -10.015 3.014 13.770 1.00 71.69 266 GLU A N 1
ATOM 2114 C CA . GLU A 1 266 ? -10.878 1.839 13.947 1.00 71.69 266 GLU A CA 1
ATOM 2115 C C . GLU A 1 266 ? -11.749 1.534 12.714 1.00 71.69 266 GLU A C 1
ATOM 2117 O O . GLU A 1 266 ? -12.228 0.417 12.568 1.00 71.69 266 GLU A O 1
ATOM 2122 N N . ASP A 1 267 ? -11.934 2.504 11.809 1.00 69.56 267 ASP A N 1
ATOM 2123 C CA . ASP A 1 267 ? -12.694 2.337 10.564 1.00 69.56 267 ASP A CA 1
ATOM 2124 C C . ASP A 1 267 ? -11.808 1.889 9.382 1.00 69.56 267 ASP A C 1
ATOM 2126 O O . ASP A 1 267 ? -12.256 1.919 8.228 1.00 69.56 267 ASP A O 1
ATOM 2130 N N . MET A 1 268 ? -10.531 1.571 9.629 1.00 80.19 268 MET A N 1
ATOM 2131 C CA . MET A 1 268 ? -9.615 1.000 8.638 1.00 80.19 268 MET A CA 1
ATOM 2132 C C . MET A 1 268 ? -9.674 -0.523 8.716 1.00 80.19 268 MET A C 1
ATOM 2134 O O . MET A 1 268 ? -9.336 -1.098 9.748 1.00 80.19 268 MET A O 1
ATOM 2138 N N . GLY A 1 269 ? -10.081 -1.171 7.626 1.00 86.38 269 GLY A N 1
ATOM 2139 C CA . GLY A 1 269 ? -10.058 -2.622 7.526 1.00 86.38 269 GLY A CA 1
ATOM 2140 C C . GLY A 1 269 ? -8.698 -3.144 7.071 1.00 86.38 269 GLY A C 1
ATOM 2141 O O . GLY A 1 269 ? -7.828 -2.399 6.605 1.00 86.38 269 GLY A O 1
ATOM 2142 N N . ASP A 1 270 ? -8.539 -4.465 7.141 1.00 91.25 270 ASP A N 1
ATOM 2143 C CA . ASP A 1 270 ? -7.339 -5.153 6.655 1.00 91.25 270 ASP A CA 1
ATOM 2144 C C . ASP A 1 270 ? -7.060 -4.836 5.183 1.00 91.25 270 ASP A C 1
ATOM 2146 O O . ASP A 1 270 ? -5.907 -4.688 4.786 1.00 91.25 270 ASP A O 1
ATOM 2150 N N . TRP A 1 271 ? -8.107 -4.669 4.371 1.00 92.50 271 TRP A N 1
ATOM 2151 C CA . TRP A 1 271 ? -7.984 -4.354 2.950 1.00 92.50 271 TRP A CA 1
ATOM 2152 C C . TRP A 1 271 ? -7.222 -3.052 2.693 1.00 92.50 271 TRP A C 1
ATOM 2154 O O . TRP A 1 271 ? -6.289 -3.025 1.887 1.00 92.50 271 TRP A O 1
ATOM 2164 N N . GLU A 1 272 ? -7.571 -1.968 3.386 1.00 93.75 272 GLU A N 1
ATOM 2165 C CA . GLU A 1 272 ? -6.848 -0.712 3.228 1.00 93.75 272 GLU A CA 1
ATOM 2166 C C . GLU A 1 272 ? -5.390 -0.864 3.674 1.00 93.75 272 GLU A C 1
ATOM 2168 O O . GLU A 1 272 ? -4.485 -0.335 3.028 1.00 93.75 272 GLU A O 1
ATOM 2173 N N . VAL A 1 273 ? -5.138 -1.635 4.733 1.00 94.94 273 VAL A N 1
ATOM 2174 C CA . VAL A 1 273 ? -3.782 -1.915 5.217 1.00 94.94 273 VAL A CA 1
ATOM 2175 C C . VAL A 1 273 ? -2.976 -2.736 4.196 1.00 94.94 273 VAL A C 1
ATOM 2177 O O . VAL A 1 273 ? -1.809 -2.414 3.954 1.00 94.94 273 VAL A O 1
ATOM 2180 N N . VAL A 1 274 ? -3.591 -3.716 3.522 1.00 96.31 274 VAL A N 1
ATOM 2181 C CA . VAL A 1 274 ? -2.991 -4.474 2.405 1.00 96.31 274 VAL A CA 1
ATOM 2182 C C . VAL A 1 274 ? -2.579 -3.540 1.269 1.00 96.31 274 VAL A C 1
ATOM 2184 O O . VAL A 1 274 ? -1.457 -3.627 0.758 1.00 96.31 274 VAL A O 1
ATOM 2187 N N . ILE A 1 275 ? -3.457 -2.612 0.880 1.00 96.69 275 ILE A N 1
ATOM 2188 C CA . ILE A 1 275 ? -3.163 -1.615 -0.160 1.00 96.69 275 ILE A CA 1
ATOM 2189 C C . ILE A 1 275 ? -1.954 -0.772 0.248 1.00 96.69 275 ILE A C 1
ATOM 2191 O O . ILE A 1 275 ? -1.023 -0.602 -0.543 1.00 96.69 275 ILE A O 1
ATOM 2195 N N . LEU A 1 276 ? -1.951 -0.266 1.483 1.00 96.62 276 LEU A N 1
ATOM 2196 C CA . LEU A 1 276 ? -0.872 0.570 2.001 1.00 96.62 276 LEU A CA 1
ATOM 2197 C C . LEU A 1 276 ? 0.467 -0.172 1.993 1.00 96.62 276 LEU A C 1
ATOM 2199 O O . LEU A 1 276 ? 1.445 0.340 1.444 1.00 96.62 276 LEU A O 1
ATOM 2203 N N . VAL A 1 277 ? 0.523 -1.375 2.569 1.00 97.00 277 VAL A N 1
ATOM 2204 C CA . VAL A 1 277 ? 1.781 -2.118 2.722 1.00 97.00 277 VAL A CA 1
ATOM 2205 C C . VAL A 1 277 ? 2.352 -2.565 1.377 1.00 97.00 277 VAL A C 1
ATOM 2207 O O . VAL A 1 277 ? 3.549 -2.392 1.136 1.00 97.00 277 VAL A O 1
ATOM 2210 N N . THR A 1 278 ? 1.508 -3.051 0.461 1.00 97.50 278 THR A N 1
ATOM 2211 C CA . THR A 1 278 ? 1.958 -3.514 -0.861 1.00 97.50 278 THR A CA 1
ATOM 2212 C C . THR A 1 278 ? 2.466 -2.358 -1.722 1.00 97.50 278 THR A C 1
ATOM 2214 O O . THR A 1 278 ? 3.548 -2.458 -2.304 1.00 97.50 278 THR A O 1
ATOM 2217 N N . ALA A 1 279 ? 1.756 -1.225 -1.755 1.00 96.69 279 ALA A N 1
ATOM 2218 C CA . ALA A 1 279 ? 2.202 -0.040 -2.483 1.00 96.69 279 ALA A CA 1
ATOM 2219 C C . ALA A 1 279 ? 3.506 0.534 -1.910 1.00 96.69 279 ALA A C 1
ATOM 2221 O O . ALA A 1 279 ? 4.451 0.796 -2.658 1.00 96.69 279 ALA A O 1
ATOM 2222 N N . LEU A 1 280 ? 3.597 0.683 -0.583 1.00 95.12 280 LEU A N 1
ATOM 2223 C CA . LEU A 1 280 ? 4.805 1.186 0.077 1.00 95.12 280 LEU A CA 1
ATOM 2224 C C . LEU A 1 280 ? 6.008 0.272 -0.146 1.00 95.12 280 LEU A C 1
ATOM 2226 O O . LEU A 1 280 ? 7.114 0.765 -0.360 1.00 95.12 280 LEU A O 1
ATOM 2230 N N . GLY A 1 281 ? 5.807 -1.045 -0.153 1.00 94.31 281 GLY A N 1
ATOM 2231 C CA . GLY A 1 281 ? 6.865 -1.989 -0.490 1.00 94.31 281 GLY A CA 1
ATOM 2232 C C . GLY A 1 281 ? 7.343 -1.868 -1.933 1.00 94.31 281 GLY A C 1
ATOM 2233 O O . GLY A 1 281 ? 8.551 -1.874 -2.175 1.00 94.31 281 GLY A O 1
ATOM 2234 N N . ILE A 1 282 ? 6.432 -1.676 -2.894 1.00 94.12 282 ILE A N 1
ATOM 2235 C CA . ILE A 1 282 ? 6.790 -1.418 -4.300 1.00 94.12 282 ILE A CA 1
ATOM 2236 C C . ILE A 1 282 ? 7.614 -0.129 -4.422 1.00 94.12 282 ILE A C 1
ATOM 2238 O O . ILE A 1 282 ? 8.636 -0.110 -5.117 1.00 94.12 282 ILE A O 1
ATOM 2242 N N . VAL A 1 283 ? 7.195 0.936 -3.735 1.00 92.25 283 VAL A N 1
ATOM 2243 C CA . VAL A 1 283 ? 7.906 2.222 -3.702 1.00 92.25 283 VAL A CA 1
ATOM 2244 C C . VAL A 1 283 ? 9.286 2.063 -3.069 1.00 92.25 283 VAL A C 1
ATOM 2246 O O . VAL A 1 283 ? 10.279 2.511 -3.635 1.00 92.25 283 VAL A O 1
ATOM 2249 N N . GLU A 1 284 ? 9.390 1.358 -1.945 1.00 90.88 284 GLU A N 1
ATOM 2250 C CA . GLU A 1 284 ? 10.668 1.079 -1.291 1.00 90.88 284 GLU A CA 1
ATOM 2251 C C . GLU A 1 284 ? 11.604 0.265 -2.200 1.00 90.88 284 GLU A C 1
ATOM 2253 O O . GLU A 1 284 ? 12.789 0.586 -2.332 1.00 90.88 284 GLU A O 1
ATOM 2258 N N . ALA A 1 285 ? 11.079 -0.737 -2.909 1.00 89.38 285 ALA A N 1
ATOM 2259 C CA . ALA A 1 285 ? 11.836 -1.504 -3.894 1.00 89.38 285 ALA A CA 1
ATOM 2260 C C . ALA A 1 285 ? 12.291 -0.643 -5.086 1.00 89.38 285 ALA A C 1
ATOM 2262 O O . ALA A 1 285 ? 13.379 -0.858 -5.630 1.00 89.38 285 ALA A O 1
ATOM 2263 N N . ALA A 1 286 ? 11.478 0.320 -5.530 1.00 87.88 286 ALA A N 1
ATOM 2264 C CA . ALA A 1 286 ? 11.859 1.285 -6.561 1.00 87.88 286 ALA A CA 1
ATOM 2265 C C . ALA A 1 286 ? 12.972 2.221 -6.066 1.00 87.88 286 ALA A C 1
ATOM 2267 O O . ALA A 1 286 ? 14.004 2.339 -6.729 1.00 87.88 286 ALA A O 1
ATOM 2268 N N . ARG A 1 287 ? 12.823 2.781 -4.861 1.00 86.44 287 ARG A N 1
ATOM 2269 C CA . ARG A 1 287 ? 13.810 3.646 -4.206 1.00 86.44 287 ARG A CA 1
ATOM 2270 C C . ARG A 1 287 ? 15.167 2.964 -4.055 1.00 86.44 287 ARG A C 1
ATOM 2272 O O . ARG A 1 287 ? 16.190 3.535 -4.428 1.00 86.44 287 ARG A O 1
ATOM 2279 N N . ARG A 1 288 ? 15.193 1.721 -3.562 1.00 85.44 288 ARG A N 1
ATOM 2280 C CA . ARG A 1 288 ? 16.432 0.933 -3.427 1.00 85.44 288 ARG A CA 1
ATOM 2281 C C . ARG A 1 288 ? 17.127 0.730 -4.772 1.00 85.44 288 ARG A C 1
ATOM 2283 O O . ARG A 1 288 ? 18.337 0.896 -4.864 1.00 85.44 288 ARG A O 1
ATOM 2290 N N . ARG A 1 289 ? 16.372 0.435 -5.833 1.00 83.50 289 ARG A N 1
ATOM 2291 C CA . ARG A 1 289 ? 16.933 0.279 -7.185 1.00 83.50 289 ARG A CA 1
ATOM 2292 C C . ARG A 1 289 ? 17.470 1.589 -7.750 1.00 83.50 289 ARG A C 1
ATOM 2294 O O . ARG A 1 289 ? 18.553 1.584 -8.327 1.00 83.50 289 ARG A O 1
ATOM 2301 N N . ALA A 1 290 ? 16.753 2.695 -7.567 1.00 82.56 290 ALA A N 1
ATOM 2302 C CA . ALA A 1 290 ? 17.225 4.015 -7.976 1.00 82.56 290 ALA A CA 1
ATOM 2303 C C . ALA A 1 290 ? 18.536 4.382 -7.259 1.00 82.56 290 ALA A C 1
ATOM 2305 O O . ALA A 1 290 ? 19.487 4.814 -7.906 1.00 82.56 290 ALA A O 1
ATOM 2306 N N . ASN A 1 291 ? 18.628 4.124 -5.952 1.00 81.62 291 ASN A N 1
ATOM 2307 C CA . ASN A 1 291 ? 19.850 4.352 -5.180 1.00 81.62 291 ASN A CA 1
ATOM 2308 C C . ASN A 1 291 ? 21.017 3.474 -5.654 1.00 81.62 291 ASN A C 1
ATOM 2310 O O . ASN A 1 291 ? 22.107 3.998 -5.863 1.00 81.62 291 ASN A O 1
ATOM 2314 N N . ASN A 1 292 ? 20.788 2.179 -5.899 1.00 82.12 292 ASN A N 1
ATOM 2315 C CA . ASN A 1 292 ? 21.827 1.284 -6.420 1.00 82.12 292 ASN A CA 1
ATOM 2316 C C . ASN A 1 292 ? 22.345 1.750 -7.792 1.00 82.12 292 ASN A C 1
ATOM 2318 O O . ASN A 1 292 ? 23.546 1.720 -8.037 1.00 82.12 292 ASN A O 1
ATOM 2322 N N . ARG A 1 293 ? 21.461 2.232 -8.680 1.00 80.62 293 ARG A N 1
ATOM 2323 C CA . ARG A 1 293 ? 21.867 2.801 -9.978 1.00 80.62 293 ARG A CA 1
ATOM 2324 C C . ARG A 1 293 ? 22.702 4.067 -9.814 1.00 80.62 293 ARG A C 1
ATOM 2326 O O . ARG A 1 293 ? 23.713 4.205 -10.485 1.00 80.62 293 ARG A O 1
ATOM 2333 N N . ARG A 1 294 ? 22.311 4.970 -8.908 1.00 79.44 294 ARG A N 1
ATOM 2334 C CA . ARG A 1 294 ? 23.081 6.192 -8.617 1.00 79.44 294 ARG A CA 1
ATOM 2335 C C . ARG A 1 294 ? 24.477 5.867 -8.085 1.00 79.44 294 ARG A C 1
ATOM 2337 O O . ARG A 1 294 ? 25.429 6.524 -8.479 1.00 79.44 294 ARG A O 1
ATOM 2344 N N . GLN A 1 295 ? 24.601 4.842 -7.241 1.00 78.94 295 GLN A N 1
ATOM 2345 C CA . GLN A 1 295 ? 25.897 4.378 -6.737 1.00 78.94 295 GLN A CA 1
ATOM 2346 C C . GLN A 1 295 ? 26.754 3.732 -7.833 1.00 78.94 295 GLN A C 1
ATOM 2348 O O . GLN A 1 295 ? 27.950 3.983 -7.874 1.00 78.94 295 GLN A O 1
ATOM 2353 N N . ALA A 1 296 ? 26.155 2.958 -8.744 1.00 75.25 296 ALA A N 1
ATOM 2354 C CA . ALA A 1 296 ? 26.875 2.324 -9.852 1.00 75.25 296 ALA A CA 1
ATOM 2355 C C . ALA A 1 296 ? 27.397 3.318 -10.908 1.00 75.25 296 ALA A C 1
ATOM 2357 O O . ALA A 1 296 ? 28.329 2.996 -11.636 1.00 75.25 296 ALA A O 1
ATOM 2358 N N . VAL A 1 297 ? 26.789 4.504 -11.013 1.00 70.00 297 VAL A N 1
ATOM 2359 C CA . VAL A 1 297 ? 27.187 5.555 -11.967 1.00 70.00 297 VAL A CA 1
ATOM 2360 C C . VAL A 1 297 ? 28.291 6.461 -11.406 1.00 70.00 297 VAL A C 1
ATOM 2362 O O . VAL A 1 297 ? 28.959 7.146 -12.177 1.00 70.00 297 VAL A O 1
ATOM 2365 N N . MET A 1 298 ? 28.533 6.467 -10.089 1.00 55.72 298 MET A N 1
ATOM 2366 C CA . MET A 1 298 ? 29.651 7.234 -9.537 1.00 55.72 298 MET A CA 1
ATOM 2367 C C . MET A 1 298 ? 30.977 6.504 -9.792 1.00 55.72 298 MET A C 1
ATOM 2369 O O . MET A 1 298 ? 31.081 5.322 -9.451 1.00 55.72 298 MET A O 1
ATOM 2373 N N . PRO A 1 299 ? 32.002 7.174 -10.358 1.00 57.38 299 PRO A N 1
ATOM 2374 C CA . PRO A 1 299 ? 33.330 6.587 -10.433 1.00 57.38 299 PRO A CA 1
ATOM 2375 C C . PRO A 1 299 ? 33.818 6.268 -9.011 1.00 57.38 299 PRO A C 1
ATOM 2377 O O . PRO A 1 299 ? 33.488 7.000 -8.072 1.00 57.38 299 PRO A O 1
ATOM 2380 N N . PRO A 1 300 ? 34.578 5.175 -8.820 1.00 63.25 300 PRO A N 1
ATOM 2381 C CA . PRO A 1 300 ? 35.122 4.832 -7.515 1.00 63.25 300 PRO A CA 1
ATOM 2382 C C . PRO A 1 300 ? 35.886 6.032 -6.925 1.00 63.25 300 PRO A C 1
ATOM 2384 O O . PRO A 1 300 ? 36.589 6.718 -7.673 1.00 63.25 300 PRO A O 1
ATOM 2387 N N . PRO A 1 301 ? 35.796 6.286 -5.604 1.00 59.91 301 PRO A N 1
ATOM 2388 C CA . PRO A 1 301 ? 36.450 7.429 -4.954 1.00 59.91 301 PRO A CA 1
ATOM 2389 C C . PRO A 1 301 ? 37.946 7.547 -5.281 1.00 59.91 301 PRO A C 1
ATOM 2391 O O . PRO A 1 301 ? 38.465 8.647 -5.439 1.00 59.91 301 PRO A O 1
ATOM 2394 N N . SER A 1 302 ? 38.611 6.410 -5.506 1.00 62.69 302 SER A N 1
ATOM 2395 C CA . SER A 1 302 ? 40.020 6.318 -5.901 1.00 62.69 302 SER A CA 1
ATOM 2396 C C . SER A 1 302 ? 40.360 6.952 -7.259 1.00 62.69 302 SER A C 1
ATOM 2398 O O . SER A 1 302 ? 41.534 7.158 -7.555 1.00 62.69 302 SER A O 1
ATOM 2400 N N . LEU A 1 303 ? 39.370 7.212 -8.120 1.00 54.38 303 LEU A N 1
ATOM 2401 C CA . LEU A 1 303 ? 39.554 7.950 -9.377 1.00 54.38 303 LEU A CA 1
ATOM 2402 C C . LEU A 1 303 ? 39.313 9.453 -9.213 1.00 54.38 303 LEU A C 1
ATOM 2404 O O . LEU A 1 303 ? 39.845 10.228 -10.000 1.00 54.38 303 LEU A O 1
ATOM 2408 N N . ILE A 1 304 ? 38.559 9.869 -8.193 1.00 56.41 304 ILE A N 1
ATOM 2409 C CA . ILE A 1 304 ? 38.298 11.285 -7.902 1.00 56.41 304 ILE A CA 1
ATOM 2410 C C . ILE A 1 304 ? 39.536 11.925 -7.258 1.00 56.41 304 ILE A C 1
ATOM 2412 O O . ILE A 1 304 ? 39.892 13.041 -7.616 1.00 56.41 304 ILE A O 1
ATOM 2416 N N . GLU A 1 305 ? 40.262 11.190 -6.408 1.00 54.22 305 GLU A N 1
ATOM 2417 C CA . GLU A 1 305 ? 41.536 11.647 -5.819 1.00 54.22 305 GLU A CA 1
ATOM 2418 C C . GLU A 1 305 ? 42.677 11.806 -6.836 1.00 54.22 305 GLU A C 1
ATOM 2420 O O . GLU A 1 305 ? 43.666 12.459 -6.538 1.00 54.22 305 GLU A O 1
ATOM 2425 N N . LYS A 1 306 ? 42.561 11.228 -8.039 1.00 53.66 306 LYS A N 1
ATOM 2426 C CA . LYS A 1 306 ? 43.549 11.404 -9.122 1.00 53.66 306 LYS A CA 1
ATOM 2427 C C . LYS A 1 306 ? 43.218 12.559 -10.072 1.00 53.66 306 LYS A C 1
ATOM 2429 O O . LYS A 1 306 ? 43.972 12.802 -11.009 1.00 53.66 306 LYS A O 1
ATOM 2434 N N . LEU A 1 307 ? 42.072 13.208 -9.876 1.00 50.72 307 LEU A N 1
ATOM 2435 C CA . LEU A 1 307 ? 41.579 14.319 -10.696 1.00 50.72 307 LEU A CA 1
ATOM 2436 C C . LEU A 1 307 ? 41.624 15.666 -9.951 1.00 50.72 307 LEU A C 1
ATOM 2438 O O . LEU A 1 307 ? 41.181 16.671 -10.506 1.00 50.72 307 LEU A O 1
ATOM 2442 N N . ILE A 1 308 ? 42.155 15.677 -8.724 1.00 54.91 308 ILE A N 1
ATOM 2443 C CA . ILE A 1 308 ? 42.463 16.859 -7.906 1.00 54.91 308 ILE A CA 1
ATOM 2444 C C . ILE A 1 308 ? 43.979 16.898 -7.723 1.00 54.91 308 ILE A C 1
ATOM 2446 O O . ILE A 1 308 ? 44.547 18.004 -7.844 1.00 54.91 308 ILE A O 1
#